Protein AF-A0A0C3Q0X8-F1 (afdb_monomer_lite)

pLDDT: mean 83.33, std 11.36, range [39.0, 96.19]

Organism: NCBI:txid1051891

Sequence (235 aa):
MNELTEADYVQARKDAAEETKDLPRRRDALGRMVPEKKANKPYFVYQDYKRKQAELEAAKAERQKIRAEKIARGEEVGPDPDEEKPSAAGTIIKIFVIGLLMTLYAGYFVMGDPFWGSENKWLTAKHWASFIPDGTQKMYSESQLATYDGTDPEKPVFLAIDGIVYDVSEGRRTYGPGGSYHQFAGRDAARAFVTGCFKEHLTHDIRGFGENEMKVRRWFLHRFWTLHACCGGAA

Foldseek 3Di:
DDDQDPVNVVVVVVVVVVVQVPAAWDQAPVRDTHGPDPVCVVRVVVVVVVVVVVVVVVVLVVVVVVVVVCVVVVHDDDDDPPDDDPDPVNVVVVVVVVVLVVQLVVCCVPPVGSPVPDPDPVPPVVVVVLVDPPPPFDEDELVRLQVQLQPDVPHFWWAAALFFIFTCRVVCCQCPPPHPLSLRTSFYQNQCQLVVPSPPRRHSDPPPDDPVSVVSSVVVVVVVVVVTPTRHGYD

Structure (mmCIF, N/CA/C/O backbone):
data_AF-A0A0C3Q0X8-F1
#
_entry.id   AF-A0A0C3Q0X8-F1
#
loop_
_atom_site.group_PDB
_atom_site.id
_atom_site.type_symbol
_atom_site.label_atom_id
_atom_site.label_alt_id
_atom_site.label_comp_id
_atom_site.label_asym_id
_atom_site.label_entity_id
_atom_site.label_seq_id
_atom_site.pdbx_PDB_ins_code
_atom_site.Cartn_x
_atom_site.Cartn_y
_atom_site.Cartn_z
_atom_site.occupancy
_atom_site.B_iso_or_equiv
_atom_site.auth_seq_id
_atom_site.auth_comp_id
_atom_site.auth_asym_id
_atom_site.auth_atom_id
_atom_site.pdbx_PDB_model_num
ATOM 1 N N . MET A 1 1 ? 33.444 1.728 31.852 1.00 48.72 1 MET A N 1
ATOM 2 C CA . MET A 1 1 ? 32.128 1.179 32.236 1.00 48.72 1 MET A CA 1
ATOM 3 C C . MET A 1 1 ? 32.290 0.658 33.651 1.00 48.72 1 MET A C 1
ATOM 5 O O . MET A 1 1 ? 33.159 -0.179 33.833 1.00 48.72 1 MET A O 1
ATOM 9 N N . ASN A 1 2 ? 31.592 1.220 34.643 1.00 62.69 2 ASN A N 1
ATOM 10 C CA . ASN A 1 2 ? 31.691 0.729 36.023 1.00 62.69 2 ASN A CA 1
ATOM 11 C C . ASN A 1 2 ? 31.047 -0.657 36.098 1.00 62.69 2 ASN A C 1
ATOM 13 O O . ASN A 1 2 ? 29.849 -0.787 35.849 1.00 62.69 2 ASN A O 1
ATOM 17 N N . GLU A 1 3 ? 31.843 -1.674 36.410 1.00 75.62 3 GLU A N 1
ATOM 18 C CA . GLU A 1 3 ? 31.346 -3.009 36.726 1.00 75.62 3 GLU A CA 1
ATOM 19 C C . GLU A 1 3 ? 30.715 -2.954 38.122 1.00 75.62 3 GLU A C 1
ATOM 21 O O . GLU A 1 3 ? 31.397 -2.705 39.114 1.00 75.62 3 GLU A O 1
ATOM 26 N N . LEU A 1 4 ? 29.389 -3.102 38.187 1.00 76.94 4 LEU A N 1
ATOM 27 C CA . LEU A 1 4 ? 28.660 -3.234 39.448 1.00 76.94 4 LEU A CA 1
ATOM 28 C C . LEU A 1 4 ? 29.150 -4.490 40.167 1.00 76.94 4 LEU A C 1
ATOM 30 O O . LEU A 1 4 ? 29.174 -5.572 39.576 1.00 76.94 4 LEU A O 1
ATOM 34 N N . THR A 1 5 ? 29.532 -4.350 41.434 1.00 85.56 5 THR A N 1
ATOM 35 C CA . THR A 1 5 ? 30.020 -5.484 42.216 1.00 85.56 5 THR A CA 1
ATOM 36 C C . THR A 1 5 ? 28.854 -6.374 42.650 1.00 85.56 5 THR A C 1
ATOM 38 O O . THR A 1 5 ? 27.706 -5.936 42.758 1.00 85.56 5 THR A O 1
ATOM 41 N N . GLU A 1 6 ? 29.130 -7.647 42.935 1.00 87.25 6 GLU A N 1
ATOM 42 C CA . GLU A 1 6 ? 28.118 -8.586 43.439 1.00 87.25 6 GLU A CA 1
ATOM 43 C C . GLU A 1 6 ? 27.459 -8.079 44.739 1.00 87.25 6 GLU A C 1
ATOM 45 O O . GLU A 1 6 ? 26.261 -8.271 44.959 1.00 87.25 6 GLU A O 1
ATOM 50 N N . ALA A 1 7 ? 28.214 -7.342 45.560 1.00 86.94 7 ALA A N 1
ATOM 51 C CA . ALA A 1 7 ? 27.717 -6.696 46.770 1.00 86.94 7 ALA A CA 1
ATOM 52 C C . ALA A 1 7 ? 26.681 -5.597 46.471 1.00 86.94 7 ALA A C 1
ATOM 54 O O . ALA A 1 7 ? 25.650 -5.540 47.147 1.00 86.94 7 ALA A O 1
ATOM 55 N N . ASP A 1 8 ? 26.902 -4.787 45.431 1.00 89.19 8 ASP A N 1
ATOM 56 C CA . ASP A 1 8 ? 25.967 -3.732 45.015 1.00 89.19 8 ASP A CA 1
ATOM 57 C C . ASP A 1 8 ? 24.630 -4.330 44.558 1.00 89.19 8 ASP A C 1
ATOM 59 O O . ASP A 1 8 ? 23.557 -3.831 44.904 1.00 89.19 8 ASP A O 1
ATOM 63 N N . TYR A 1 9 ? 24.675 -5.456 43.839 1.00 85.94 9 TYR A N 1
ATOM 64 C CA . TYR A 1 9 ? 23.471 -6.176 43.418 1.00 85.94 9 TYR A CA 1
ATOM 65 C C . TYR A 1 9 ? 22.697 -6.767 44.607 1.00 85.94 9 TYR A C 1
ATOM 67 O O . TYR A 1 9 ? 21.465 -6.687 44.669 1.00 85.94 9 TYR A O 1
ATOM 75 N N . VAL A 1 10 ? 23.408 -7.349 45.579 1.00 90.31 10 VAL A N 1
ATOM 76 C CA . VAL A 1 10 ? 22.795 -7.885 46.803 1.00 90.31 10 VAL A CA 1
ATOM 77 C C . VAL A 1 10 ? 22.133 -6.772 47.616 1.00 90.31 10 VAL A C 1
ATOM 79 O O . VAL A 1 10 ? 21.021 -6.973 48.113 1.00 90.31 10 VAL A O 1
ATOM 82 N N . GLN A 1 11 ? 22.772 -5.606 47.725 1.00 90.62 11 GLN A N 1
ATOM 83 C CA . GLN A 1 11 ? 22.206 -4.457 48.426 1.00 90.62 11 GLN A CA 1
ATOM 84 C C . GLN A 1 11 ? 20.964 -3.923 47.703 1.00 90.62 11 GLN A C 1
ATOM 86 O O . GLN A 1 11 ? 19.907 -3.827 48.324 1.00 90.62 11 GLN A O 1
ATOM 91 N N . ALA A 1 12 ? 21.021 -3.749 46.380 1.00 87.06 12 ALA A N 1
ATOM 92 C CA . ALA A 1 12 ? 19.869 -3.327 45.581 1.00 87.06 12 ALA A CA 1
ATOM 93 C C . ALA A 1 12 ? 18.654 -4.266 45.733 1.00 87.06 12 ALA A C 1
ATOM 95 O O . ALA A 1 12 ? 17.510 -3.813 45.770 1.00 87.06 12 ALA A O 1
ATOM 96 N N . ARG A 1 13 ? 18.868 -5.584 45.871 1.00 88.62 13 ARG A N 1
ATOM 97 C CA . ARG A 1 13 ? 17.780 -6.548 46.117 1.00 88.62 13 ARG A CA 1
ATOM 98 C C . ARG A 1 13 ? 17.178 -6.414 47.518 1.00 88.62 13 ARG A C 1
ATOM 100 O O . ARG A 1 13 ? 15.973 -6.625 47.666 1.00 88.62 13 ARG A O 1
ATOM 107 N N . LYS A 1 14 ? 17.990 -6.104 48.534 1.00 91.25 14 LYS A N 1
ATOM 108 C CA . LYS A 1 14 ? 17.510 -5.846 49.903 1.00 91.25 14 LYS A CA 1
ATOM 109 C C . LYS A 1 14 ? 16.712 -4.550 49.958 1.00 91.25 14 LYS A C 1
ATOM 111 O O . LYS A 1 14 ? 15.602 -4.566 50.479 1.00 91.25 14 LYS A O 1
ATOM 116 N N . ASP A 1 15 ? 17.224 -3.493 49.339 1.00 89.50 15 ASP A N 1
ATOM 117 C CA . ASP A 1 15 ? 16.563 -2.191 49.277 1.00 89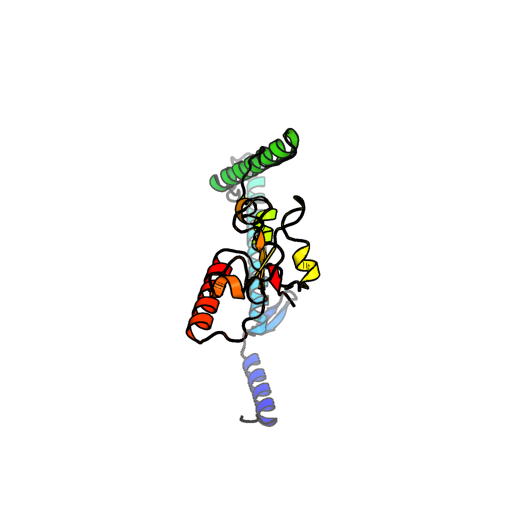.50 15 ASP A CA 1
ATOM 118 C C . ASP A 1 15 ? 15.224 -2.298 48.524 1.00 89.50 15 ASP A C 1
ATOM 120 O O . ASP A 1 15 ? 14.194 -1.850 49.021 1.00 89.50 15 ASP A O 1
ATOM 124 N N . ALA A 1 16 ? 15.190 -3.018 47.393 1.00 83.31 16 ALA A N 1
ATOM 125 C CA . ALA A 1 16 ? 13.950 -3.299 46.664 1.00 83.31 16 ALA A CA 1
ATOM 126 C C . ALA A 1 16 ? 12.973 -4.198 47.449 1.00 83.31 16 ALA A C 1
ATOM 128 O O . ALA A 1 16 ? 11.756 -4.100 47.280 1.00 83.31 16 ALA A O 1
ATOM 129 N N . ALA A 1 17 ? 13.471 -5.108 48.295 1.00 83.25 17 ALA A N 1
ATOM 130 C CA . ALA A 1 17 ? 12.615 -5.907 49.168 1.00 83.25 17 ALA A CA 1
ATOM 131 C C . ALA A 1 17 ? 11.983 -5.037 50.263 1.00 83.25 17 ALA A C 1
ATOM 133 O O . ALA A 1 17 ? 10.784 -5.188 50.514 1.00 83.25 17 ALA A O 1
ATOM 134 N N . GLU A 1 18 ? 12.749 -4.113 50.848 1.00 87.06 18 GLU A N 1
ATOM 135 C CA . GLU A 1 18 ? 12.276 -3.160 51.855 1.00 87.06 18 GLU A CA 1
ATOM 136 C C . GLU A 1 18 ? 11.242 -2.193 51.271 1.00 87.06 18 GLU A C 1
ATOM 138 O O . GLU A 1 18 ? 10.139 -2.103 51.801 1.00 87.06 18 GLU A O 1
ATOM 143 N N . GLU A 1 19 ? 11.516 -1.606 50.098 1.00 83.88 19 GLU A N 1
ATOM 144 C CA . GLU A 1 19 ? 10.581 -0.723 49.380 1.00 83.88 19 GLU A CA 1
ATOM 145 C C . GLU A 1 19 ? 9.221 -1.403 49.148 1.00 83.88 19 GLU A C 1
ATOM 147 O O . GLU A 1 19 ? 8.159 -0.786 49.219 1.00 83.88 19 GLU A O 1
ATOM 152 N N . THR A 1 20 ? 9.220 -2.717 48.903 1.00 80.38 20 THR A N 1
ATOM 153 C CA . THR A 1 20 ? 7.972 -3.448 48.654 1.00 80.38 20 THR A CA 1
ATOM 154 C C . THR A 1 20 ? 7.159 -3.774 49.904 1.00 80.38 20 THR A C 1
ATOM 156 O O . THR A 1 20 ? 5.996 -4.164 49.750 1.00 80.38 20 THR A O 1
ATOM 159 N N . LYS A 1 21 ? 7.726 -3.640 51.111 1.00 82.88 21 LYS A N 1
ATOM 160 C CA . LYS A 1 21 ? 6.987 -3.835 52.370 1.00 82.88 21 LYS A CA 1
ATOM 161 C C . LYS A 1 21 ? 6.031 -2.682 52.652 1.00 82.88 21 LYS A C 1
ATOM 163 O O . LYS A 1 21 ? 4.930 -2.939 53.132 1.00 82.88 21 LYS A O 1
ATOM 168 N N . ASP A 1 22 ? 6.424 -1.466 52.285 1.00 85.88 22 ASP A N 1
ATOM 169 C CA . ASP A 1 22 ? 5.665 -0.241 52.562 1.00 85.88 22 ASP A CA 1
ATOM 170 C C . ASP A 1 22 ? 4.540 0.019 51.544 1.00 85.88 22 ASP A C 1
ATOM 172 O O . ASP A 1 22 ? 3.704 0.904 51.731 1.00 85.88 22 ASP A O 1
ATOM 176 N N . LEU A 1 23 ? 4.476 -0.765 50.460 1.00 86.44 23 LEU A N 1
ATOM 177 C CA . LEU A 1 23 ? 3.436 -0.621 49.442 1.00 86.44 23 LEU A CA 1
ATOM 178 C C . LEU A 1 23 ? 2.054 -1.062 49.957 1.00 86.44 23 LEU A C 1
ATOM 180 O O . LEU A 1 23 ? 1.931 -2.120 50.588 1.00 86.44 23 LEU A O 1
ATOM 184 N N . PRO A 1 24 ? 0.977 -0.337 49.591 1.00 89.69 24 PRO A N 1
ATOM 185 C CA . PRO A 1 24 ? -0.379 -0.755 49.914 1.00 89.69 24 PRO A CA 1
ATOM 186 C C . PRO A 1 24 ? -0.678 -2.124 49.292 1.00 89.69 24 PRO A C 1
ATOM 188 O O . PRO A 1 24 ? -0.250 -2.446 48.178 1.00 89.69 24 PRO A O 1
ATOM 191 N N . ARG A 1 25 ? -1.413 -2.957 50.032 1.00 88.06 25 ARG A N 1
ATOM 192 C CA . ARG A 1 25 ? -1.780 -4.318 49.620 1.00 88.06 25 ARG A CA 1
ATOM 193 C C . ARG A 1 25 ? -3.272 -4.382 49.323 1.00 88.06 25 ARG A C 1
ATOM 195 O O . ARG A 1 25 ? -4.081 -4.000 50.165 1.00 88.06 25 ARG A O 1
ATOM 202 N N . ARG A 1 26 ? -3.636 -4.915 48.158 1.00 86.25 26 ARG A N 1
ATOM 203 C CA . ARG A 1 26 ? -5.025 -5.088 47.709 1.00 86.25 26 ARG A CA 1
ATOM 204 C C . ARG A 1 26 ? -5.349 -6.575 47.548 1.00 86.25 26 ARG A C 1
ATOM 206 O O . ARG A 1 26 ? -4.458 -7.379 47.269 1.00 86.25 26 ARG A O 1
ATOM 213 N N . ARG A 1 27 ? -6.624 -6.947 47.707 1.00 87.94 27 ARG A N 1
ATOM 214 C CA . ARG A 1 27 ? -7.115 -8.283 47.335 1.00 87.94 27 ARG A CA 1
ATOM 215 C C . ARG A 1 27 ? -7.097 -8.467 45.818 1.00 87.94 27 ARG A C 1
ATOM 217 O O . ARG A 1 27 ? -7.585 -7.606 45.091 1.00 87.94 27 ARG A O 1
ATOM 224 N N . ASP A 1 28 ? -6.548 -9.589 45.365 1.00 84.50 28 ASP A N 1
ATOM 225 C CA . ASP A 1 28 ? -6.673 -10.059 43.986 1.00 84.50 28 ASP A CA 1
ATOM 226 C C . ASP A 1 28 ? -8.046 -10.727 43.742 1.00 84.50 28 ASP A C 1
ATOM 228 O O . ASP A 1 28 ? -8.868 -10.860 44.651 1.00 84.50 28 ASP A O 1
ATOM 232 N N . ALA A 1 29 ? -8.297 -11.180 42.510 1.00 81.25 29 ALA A N 1
ATOM 233 C CA . ALA A 1 29 ? -9.533 -11.874 42.140 1.00 81.25 29 ALA A CA 1
ATOM 234 C C . ALA A 1 29 ? -9.698 -13.233 42.846 1.00 81.25 29 ALA A C 1
ATOM 236 O O . ALA A 1 29 ? -10.801 -13.767 42.886 1.00 81.25 29 ALA A O 1
ATOM 237 N N . LEU A 1 30 ? -8.613 -13.784 43.401 1.00 85.56 30 LEU A N 1
ATOM 238 C CA . LEU A 1 30 ? -8.588 -15.020 44.186 1.00 85.56 30 LEU A CA 1
ATOM 239 C C . LEU A 1 30 ? -8.665 -14.739 45.702 1.00 85.56 30 LEU A C 1
ATOM 241 O O . LEU A 1 30 ? -8.522 -15.657 46.505 1.00 85.56 30 LEU A O 1
ATOM 245 N N . GLY A 1 31 ? -8.870 -13.481 46.109 1.00 84.06 31 GLY A N 1
ATOM 246 C CA . GLY A 1 31 ? -8.979 -13.062 47.507 1.00 84.06 31 GLY A CA 1
ATOM 247 C C . GLY A 1 31 ? -7.654 -12.957 48.273 1.00 84.06 31 GLY A C 1
ATOM 248 O O . GLY A 1 31 ? -7.670 -12.664 49.469 1.00 84.06 31 GLY A O 1
ATOM 249 N N . ARG A 1 32 ? -6.501 -13.149 47.623 1.00 88.56 32 ARG A N 1
ATOM 250 C CA . ARG A 1 32 ? -5.164 -13.058 48.235 1.00 88.56 32 ARG A CA 1
ATOM 251 C C . ARG A 1 32 ? -4.689 -11.610 48.295 1.00 88.56 32 ARG A C 1
ATOM 253 O O . ARG A 1 32 ? -4.916 -10.830 47.375 1.00 88.56 32 ARG A O 1
ATOM 260 N N . MET A 1 33 ? -3.974 -11.253 49.362 1.00 87.69 33 MET A N 1
ATOM 261 C CA . MET A 1 33 ? -3.439 -9.899 49.557 1.00 87.69 33 MET A CA 1
ATOM 262 C C . MET A 1 33 ? -2.099 -9.715 48.838 1.00 87.69 33 MET A C 1
ATOM 264 O O . MET A 1 33 ? -1.062 -10.207 49.299 1.00 87.69 33 MET A O 1
ATOM 268 N N . VAL A 1 34 ? -2.106 -8.950 47.746 1.00 87.00 34 VAL A N 1
ATOM 269 C CA . VAL A 1 34 ? -0.944 -8.699 46.883 1.00 87.00 34 VAL A CA 1
ATOM 270 C C . VAL A 1 34 ? -0.542 -7.216 46.960 1.00 87.00 34 VAL A C 1
ATOM 272 O O . VAL A 1 34 ? -1.417 -6.351 46.914 1.00 87.00 34 VAL A O 1
ATOM 275 N N . PRO A 1 35 ? 0.759 -6.886 47.084 1.00 88.88 35 PRO A N 1
ATOM 276 C CA . PRO A 1 35 ? 1.224 -5.497 47.066 1.00 88.88 35 PRO A CA 1
ATOM 277 C C . PRO A 1 35 ? 1.019 -4.839 45.691 1.00 88.88 35 PRO A C 1
ATOM 279 O O . PRO A 1 35 ? 1.223 -5.472 44.647 1.00 88.88 35 PRO A O 1
ATOM 282 N N . GLU A 1 36 ? 0.677 -3.550 45.682 1.00 87.75 36 GLU A N 1
ATOM 283 C CA . GLU A 1 36 ? 0.467 -2.740 44.474 1.00 87.75 36 GLU A CA 1
ATOM 284 C C . GLU A 1 36 ? 1.789 -2.299 43.821 1.00 87.75 36 GLU A C 1
ATOM 286 O O . GLU A 1 36 ? 2.103 -1.117 43.670 1.00 87.75 36 GLU A O 1
ATOM 291 N N . LYS A 1 37 ? 2.591 -3.277 43.391 1.00 88.56 37 LYS A N 1
ATOM 292 C CA . LYS A 1 37 ? 3.820 -3.018 42.631 1.00 88.56 37 LYS A CA 1
ATOM 293 C C . LYS A 1 37 ? 3.491 -2.442 41.256 1.00 88.56 37 LYS A C 1
ATOM 295 O O . LYS A 1 37 ? 2.474 -2.792 40.658 1.00 88.56 37 LYS A O 1
ATOM 300 N N . LYS A 1 38 ? 4.408 -1.650 40.686 1.00 87.69 38 LYS A N 1
ATOM 301 C CA . LYS A 1 38 ? 4.289 -1.120 39.312 1.00 87.69 38 LYS A CA 1
ATOM 302 C C . LYS A 1 38 ? 3.976 -2.218 38.283 1.00 87.69 38 LYS A C 1
ATOM 304 O O . LYS A 1 38 ? 3.111 -2.010 37.440 1.00 87.69 38 LYS A O 1
ATOM 309 N N . ALA A 1 39 ? 4.604 -3.391 38.412 1.00 87.00 39 ALA A N 1
ATOM 310 C CA . ALA A 1 39 ? 4.356 -4.559 37.561 1.00 87.00 39 ALA A CA 1
ATOM 311 C C . ALA A 1 39 ? 2.908 -5.090 37.639 1.00 87.00 39 ALA A C 1
ATOM 313 O O . ALA A 1 39 ? 2.384 -5.590 36.650 1.00 87.00 39 ALA A O 1
ATOM 314 N N . ASN A 1 40 ? 2.240 -4.934 38.788 1.00 86.94 40 ASN A N 1
ATOM 315 C CA . ASN A 1 40 ? 0.897 -5.463 39.038 1.00 86.94 40 ASN A CA 1
ATOM 316 C C . ASN A 1 40 ? -0.219 -4.446 38.738 1.00 86.94 40 ASN A C 1
ATOM 318 O O . ASN A 1 40 ? -1.390 -4.820 38.697 1.00 86.94 40 ASN A O 1
ATOM 322 N N . LYS A 1 41 ? 0.111 -3.167 38.507 1.00 87.25 41 LYS A N 1
ATOM 323 C CA . LYS A 1 41 ? -0.877 -2.108 38.223 1.00 87.25 41 LYS A CA 1
ATOM 324 C C . LYS A 1 41 ? -1.832 -2.441 37.063 1.00 87.25 41 LYS A C 1
ATOM 326 O O . LYS A 1 41 ? -3.032 -2.249 37.250 1.00 87.25 41 LYS A O 1
ATOM 331 N N . PRO A 1 42 ? -1.376 -2.976 35.909 1.00 91.44 42 PRO A N 1
ATOM 332 C CA . PRO A 1 42 ? -2.278 -3.306 34.801 1.00 91.44 42 PRO A CA 1
ATOM 333 C C . PRO A 1 42 ? -3.360 -4.325 35.185 1.00 91.44 42 PRO A C 1
ATOM 335 O O . PRO A 1 42 ? -4.505 -4.215 34.752 1.00 91.44 42 PRO A O 1
ATOM 338 N N . TYR A 1 43 ? -3.016 -5.288 36.044 1.00 88.06 43 TYR A N 1
ATOM 339 C CA . TYR A 1 43 ? -3.940 -6.326 36.494 1.00 88.06 43 TYR A CA 1
ATOM 340 C C . TYR A 1 43 ? -5.061 -5.758 37.378 1.00 88.06 43 TYR A C 1
ATOM 342 O O . TYR A 1 43 ? -6.229 -6.097 37.187 1.00 88.06 43 TYR A O 1
ATOM 350 N N . PHE A 1 44 ? -4.735 -4.838 38.291 1.00 89.25 44 PHE A N 1
ATOM 351 C CA . PHE A 1 44 ? -5.738 -4.181 39.137 1.00 89.25 44 PHE A CA 1
ATOM 352 C C . PHE A 1 44 ? -6.672 -3.260 38.343 1.00 89.25 44 PHE A C 1
ATOM 354 O O . PHE A 1 44 ? -7.874 -3.263 38.593 1.00 89.25 44 PHE A O 1
ATOM 361 N N . VAL A 1 45 ? -6.160 -2.539 37.338 1.00 91.12 45 VAL A N 1
ATOM 362 C CA . VAL A 1 45 ? -6.991 -1.703 36.449 1.00 91.12 45 VAL A CA 1
ATOM 363 C C . VAL A 1 45 ? -8.031 -2.548 35.711 1.00 91.12 45 VAL A C 1
ATOM 365 O O . VAL A 1 45 ? -9.198 -2.169 35.637 1.00 91.12 45 VAL A O 1
ATOM 368 N N . TYR A 1 46 ? -7.633 -3.718 35.208 1.00 91.25 46 TYR A N 1
ATOM 369 C CA . TYR A 1 46 ? -8.553 -4.637 34.539 1.00 91.25 46 TYR A CA 1
ATOM 370 C C . TYR A 1 46 ? -9.625 -5.196 35.487 1.00 91.25 46 TYR A C 1
ATOM 372 O O . TYR A 1 46 ? -10.798 -5.278 35.122 1.00 91.25 46 TYR A O 1
ATOM 380 N N . GLN A 1 47 ? -9.250 -5.547 36.720 1.00 91.25 47 GLN A N 1
ATOM 381 C CA . GLN A 1 47 ? -10.213 -5.986 37.734 1.00 91.25 47 GLN A CA 1
ATOM 382 C C . GLN A 1 47 ? -11.208 -4.886 38.102 1.00 91.25 47 GLN A C 1
ATOM 384 O O . GLN A 1 47 ? -12.403 -5.153 38.208 1.00 91.25 47 GLN A O 1
ATOM 389 N N . ASP A 1 48 ? -10.729 -3.654 38.271 1.00 91.38 48 ASP A N 1
ATOM 390 C CA . ASP A 1 48 ? -11.579 -2.505 38.571 1.00 91.38 48 ASP A CA 1
ATOM 391 C C . ASP A 1 48 ? -12.537 -2.207 37.408 1.00 91.38 48 ASP A C 1
ATOM 393 O O . ASP A 1 48 ? -13.712 -1.930 37.642 1.00 91.38 48 ASP A O 1
ATOM 397 N N . TYR A 1 49 ? -12.071 -2.329 36.159 1.00 94.38 49 TYR A N 1
ATOM 398 C CA . TYR A 1 49 ? -12.918 -2.234 34.968 1.00 94.38 49 TYR A CA 1
ATOM 399 C C . TYR A 1 49 ? -14.030 -3.290 34.979 1.00 94.38 49 TYR A C 1
ATOM 401 O O . TYR A 1 49 ? -15.202 -2.940 34.844 1.00 94.38 49 TYR A O 1
ATOM 409 N N . LYS A 1 50 ? -13.691 -4.562 35.229 1.00 94.62 50 LYS A N 1
ATOM 410 C CA . LYS A 1 50 ? -14.689 -5.637 35.325 1.00 94.62 50 LYS A CA 1
ATOM 411 C C . LYS A 1 50 ? -15.685 -5.429 36.459 1.00 94.62 50 LYS A C 1
ATOM 413 O O . LYS A 1 50 ? -16.871 -5.667 36.263 1.00 94.62 50 LYS A O 1
ATOM 418 N N . ARG A 1 51 ? -15.225 -4.987 37.633 1.00 92.94 51 ARG A N 1
ATOM 419 C CA . ARG A 1 51 ? -16.110 -4.718 38.774 1.00 92.94 51 ARG A CA 1
ATOM 420 C C . ARG A 1 51 ? -17.100 -3.605 38.440 1.00 92.94 51 ARG A C 1
ATOM 422 O O . ARG A 1 51 ? -18.289 -3.793 38.651 1.00 92.94 51 ARG A O 1
ATOM 429 N N . LYS A 1 52 ? -16.632 -2.513 37.824 1.00 95.69 52 LYS A N 1
ATOM 430 C CA . LYS A 1 52 ? -17.506 -1.426 37.356 1.00 95.69 52 LYS A CA 1
ATOM 431 C C . LYS A 1 52 ? -18.534 -1.904 36.333 1.00 95.69 52 LYS A C 1
ATOM 433 O O . LYS A 1 52 ? -19.682 -1.483 36.399 1.00 95.69 52 LYS A O 1
ATOM 438 N N . GLN A 1 53 ? -18.147 -2.780 35.404 1.00 94.88 53 GLN A N 1
ATOM 439 C CA . GLN A 1 53 ? -19.089 -3.370 34.449 1.00 94.88 53 GLN A CA 1
ATOM 440 C C . GLN A 1 53 ? -20.142 -4.235 35.142 1.00 94.88 53 GLN A C 1
ATOM 442 O O . GLN A 1 53 ? -21.323 -4.045 34.888 1.00 94.88 53 GLN A O 1
ATOM 447 N N . ALA A 1 54 ? -19.733 -5.111 36.062 1.00 95.12 54 ALA A N 1
ATOM 448 C CA . ALA A 1 54 ? -20.656 -5.954 36.818 1.00 95.12 54 ALA A CA 1
ATOM 449 C C . ALA A 1 54 ? -21.610 -5.128 37.701 1.00 95.12 54 ALA A C 1
ATOM 451 O O . ALA A 1 54 ? -22.790 -5.447 37.795 1.00 95.12 54 ALA A O 1
ATOM 452 N N . GLU A 1 55 ? -21.125 -4.045 38.316 1.00 95.56 55 GLU A N 1
ATOM 453 C CA . GLU A 1 55 ? -21.949 -3.090 39.070 1.00 95.56 55 GLU A CA 1
ATOM 454 C C . GLU A 1 55 ? -22.960 -2.376 38.160 1.00 95.56 55 GLU A C 1
ATOM 456 O O . GLU A 1 55 ? -24.136 -2.277 38.507 1.00 95.56 55 GLU A O 1
ATOM 461 N N . LEU A 1 56 ? -22.530 -1.923 36.976 1.00 94.25 56 LEU A N 1
ATOM 462 C CA . LEU A 1 56 ? -23.408 -1.328 35.963 1.00 94.25 56 LEU A CA 1
ATOM 463 C C . LEU A 1 56 ? -24.474 -2.322 35.488 1.00 94.25 56 LEU A C 1
ATOM 465 O O . LEU A 1 56 ? -25.643 -1.963 35.407 1.00 94.25 56 LEU A O 1
ATOM 469 N N . GLU A 1 57 ? -24.095 -3.564 35.197 1.00 93.88 57 GLU A N 1
ATOM 470 C CA . GLU A 1 57 ? -25.014 -4.626 34.776 1.00 93.88 57 GLU A CA 1
ATOM 471 C C . GLU A 1 57 ? -26.002 -5.003 35.884 1.00 93.88 57 GLU A C 1
ATOM 473 O O . GLU A 1 57 ? -27.194 -5.143 35.615 1.00 93.88 57 GLU A O 1
ATOM 478 N N . ALA A 1 58 ? -25.546 -5.099 37.135 1.00 95.38 58 ALA A N 1
ATOM 479 C CA . ALA A 1 58 ? -26.412 -5.349 38.283 1.00 95.38 58 ALA A CA 1
ATOM 480 C C . ALA A 1 58 ? -27.409 -4.201 38.497 1.00 95.38 58 ALA A C 1
ATOM 482 O O . ALA A 1 58 ? -28.600 -4.452 38.678 1.00 95.38 58 ALA A O 1
ATOM 483 N N . ALA A 1 59 ? -26.951 -2.949 38.398 1.00 93.31 59 ALA A N 1
ATOM 484 C CA . ALA A 1 59 ? -27.813 -1.775 38.486 1.00 93.31 59 ALA A CA 1
ATOM 485 C C . ALA A 1 59 ? -28.835 -1.723 37.335 1.00 93.31 59 ALA A C 1
ATOM 487 O O . ALA A 1 59 ? -30.002 -1.400 37.563 1.00 93.31 59 ALA A O 1
ATOM 488 N N . LYS A 1 60 ? -28.431 -2.079 36.106 1.00 92.31 60 LYS A N 1
ATOM 489 C CA . LYS A 1 60 ? -29.340 -2.227 34.956 1.00 92.31 60 LYS A CA 1
ATOM 490 C C . LYS A 1 60 ? -30.381 -3.320 35.206 1.00 92.31 60 LYS A C 1
ATOM 492 O O . LYS A 1 60 ? -31.570 -3.088 35.008 1.00 92.31 60 LYS A O 1
ATOM 497 N N . ALA A 1 61 ? -29.965 -4.481 35.710 1.00 91.88 61 ALA A N 1
ATOM 498 C CA . ALA A 1 61 ? -30.866 -5.587 36.023 1.00 91.88 61 ALA A CA 1
ATOM 499 C C . ALA A 1 61 ? -31.864 -5.231 37.139 1.00 91.88 61 ALA A C 1
ATOM 501 O O . ALA A 1 61 ? -33.034 -5.602 37.062 1.00 91.88 61 ALA A O 1
ATOM 502 N N . GLU A 1 62 ? -31.437 -4.492 38.165 1.00 93.19 62 GLU A N 1
ATOM 503 C CA . GLU A 1 62 ? -32.321 -3.998 39.226 1.00 93.19 62 GLU A CA 1
ATOM 504 C C . GLU A 1 62 ? -33.367 -3.021 38.672 1.00 93.19 62 GLU A C 1
ATOM 506 O O . GLU A 1 62 ? -34.564 -3.190 38.914 1.00 93.19 62 GLU A O 1
ATOM 511 N N . ARG A 1 63 ? -32.943 -2.060 37.840 1.00 88.75 63 ARG A N 1
ATOM 512 C CA . ARG A 1 63 ? -33.850 -1.129 37.147 1.00 88.75 63 ARG A CA 1
ATOM 513 C C . ARG A 1 63 ? -34.869 -1.864 36.279 1.00 88.75 63 ARG A C 1
ATOM 515 O O . ARG A 1 63 ? -36.053 -1.530 36.318 1.00 88.75 63 ARG A O 1
ATOM 522 N N . GLN A 1 64 ? -34.432 -2.883 35.540 1.00 88.81 64 GLN A N 1
ATOM 523 C CA . GLN A 1 64 ? -35.307 -3.707 34.706 1.00 88.81 64 GLN A CA 1
ATOM 524 C C . GLN A 1 64 ? -36.321 -4.504 35.534 1.00 88.81 64 GLN A C 1
ATOM 526 O O . GLN A 1 64 ? -37.487 -4.568 35.148 1.00 88.81 64 GLN A O 1
ATOM 531 N N . LYS A 1 65 ? -35.928 -5.052 36.692 1.00 92.75 65 LYS A N 1
ATOM 532 C CA . LYS A 1 65 ? -36.854 -5.736 37.613 1.00 92.75 65 LYS A CA 1
ATOM 533 C C . LYS A 1 65 ? -37.922 -4.789 38.149 1.00 92.75 65 LYS A C 1
ATOM 535 O O . LYS A 1 65 ? -39.104 -5.092 38.030 1.00 92.75 65 LYS A O 1
ATOM 540 N N . ILE A 1 66 ? -37.518 -3.619 38.648 1.00 90.12 66 ILE A N 1
ATOM 541 C CA . ILE A 1 66 ? -38.451 -2.591 39.134 1.00 90.12 66 ILE A CA 1
ATOM 542 C C . ILE A 1 66 ? -39.420 -2.190 38.016 1.00 90.12 66 ILE A C 1
ATOM 544 O O . ILE A 1 66 ? -40.622 -2.051 38.240 1.00 90.12 66 ILE A O 1
ATOM 548 N N . ARG A 1 67 ? -38.921 -2.025 36.786 1.00 86.81 67 ARG A N 1
ATOM 549 C CA . ARG A 1 67 ? -39.764 -1.710 35.630 1.00 86.81 67 ARG A CA 1
ATOM 550 C C . ARG A 1 67 ? -40.739 -2.842 35.297 1.00 86.81 67 ARG A C 1
ATOM 552 O O . ARG A 1 67 ? -41.904 -2.558 35.042 1.00 86.81 67 ARG A O 1
ATOM 559 N N . ALA A 1 68 ? -40.300 -4.098 35.333 1.00 90.00 68 ALA A N 1
ATOM 560 C CA . ALA A 1 68 ? -41.161 -5.258 35.106 1.00 90.00 68 ALA A CA 1
ATOM 561 C C . ALA A 1 68 ? -42.271 -5.367 36.165 1.00 90.00 68 ALA A C 1
ATOM 563 O O . ALA A 1 68 ? -43.417 -5.651 35.823 1.00 90.00 68 ALA A O 1
ATOM 564 N N . GLU A 1 69 ? -41.967 -5.064 37.429 1.00 92.31 69 GLU A N 1
ATOM 565 C CA . GLU A 1 69 ? -42.962 -5.001 38.506 1.00 92.31 69 GLU A CA 1
ATOM 566 C C . GLU A 1 69 ? -43.978 -3.872 38.297 1.00 92.31 69 GLU A C 1
ATOM 568 O O . GLU A 1 69 ? -45.172 -4.071 38.529 1.00 92.31 69 GLU A O 1
ATOM 573 N N . LYS A 1 70 ? -43.537 -2.701 37.817 1.00 91.62 70 LYS A N 1
ATOM 574 C CA . LYS A 1 70 ? -44.435 -1.593 37.447 1.00 91.62 70 LYS A CA 1
ATOM 575 C C . LYS A 1 70 ? -45.359 -1.963 36.285 1.00 91.62 70 LYS A C 1
ATOM 577 O O . LYS A 1 70 ? -46.559 -1.716 36.365 1.00 91.62 70 LYS A O 1
ATOM 582 N N . ILE A 1 71 ? -44.824 -2.629 35.258 1.00 88.38 71 ILE A N 1
ATOM 583 C CA . ILE A 1 71 ? -45.614 -3.143 34.128 1.00 88.38 71 ILE A CA 1
ATOM 584 C C . ILE A 1 71 ? -46.640 -4.174 34.616 1.00 88.38 71 ILE A C 1
ATOM 586 O O . ILE A 1 71 ? -47.807 -4.098 34.242 1.00 88.38 71 ILE A O 1
ATOM 590 N N . ALA A 1 72 ? -46.244 -5.103 35.493 1.00 90.69 72 ALA A N 1
ATOM 591 C CA . ALA A 1 72 ? -47.148 -6.104 36.063 1.00 90.69 72 ALA A CA 1
ATOM 592 C C . ALA A 1 72 ? -48.258 -5.482 36.930 1.00 90.69 72 ALA A C 1
ATOM 594 O O . ALA A 1 72 ? -49.359 -6.022 37.010 1.00 90.69 72 ALA A O 1
ATOM 595 N N . ARG A 1 73 ? -47.984 -4.329 37.552 1.00 92.88 73 ARG A N 1
ATOM 596 C CA . ARG A 1 73 ? -48.959 -3.528 38.306 1.00 92.88 73 ARG A CA 1
ATOM 597 C C . ARG A 1 73 ? -49.905 -2.718 37.405 1.00 92.88 73 ARG A C 1
ATOM 599 O O . ARG A 1 73 ? -50.880 -2.172 37.911 1.00 92.88 73 ARG A O 1
ATOM 606 N N . GLY A 1 74 ? -49.643 -2.644 36.098 1.00 88.94 74 GLY A N 1
ATOM 607 C CA . GLY A 1 74 ? -50.421 -1.844 35.148 1.00 88.94 74 GLY A CA 1
ATOM 608 C C . GLY A 1 74 ? -50.124 -0.341 35.203 1.00 88.94 74 GLY A C 1
ATOM 609 O O . GLY A 1 74 ? -50.938 0.454 34.743 1.00 88.94 74 GLY A O 1
ATOM 610 N N . GLU A 1 75 ? -48.985 0.058 35.778 1.00 89.62 75 GLU A N 1
ATOM 611 C CA . GLU A 1 75 ? -48.516 1.448 35.799 1.00 89.62 75 GLU A CA 1
ATOM 612 C C . GLU A 1 75 ? -47.843 1.790 34.459 1.00 89.62 75 GLU A C 1
ATOM 614 O O . GLU A 1 75 ? -47.091 0.983 33.903 1.00 89.62 75 GLU A O 1
ATOM 619 N N . GLU A 1 76 ? -48.093 2.987 33.925 1.00 82.81 76 GLU A N 1
ATOM 620 C CA . GLU A 1 76 ? -47.429 3.446 32.705 1.00 82.81 76 GLU A CA 1
ATOM 621 C C . GLU A 1 76 ? -45.931 3.682 32.960 1.00 82.81 76 GLU A C 1
ATOM 623 O O . GLU A 1 76 ? -45.527 4.451 33.831 1.00 82.81 76 GLU A O 1
ATOM 628 N N . VAL A 1 77 ? -45.076 2.993 32.202 1.00 83.56 77 VAL A N 1
ATOM 629 C CA . VAL A 1 77 ? -43.619 3.136 32.297 1.00 83.56 77 VAL A CA 1
ATOM 630 C C . VAL A 1 77 ? -43.086 3.869 31.071 1.00 83.56 77 VAL A C 1
ATOM 632 O O . VAL A 1 77 ? -43.361 3.486 29.936 1.00 83.56 77 VAL A O 1
ATOM 635 N N . GLY A 1 78 ? -42.295 4.920 31.299 1.00 79.88 78 GLY A N 1
ATOM 636 C CA . GLY A 1 78 ? -41.626 5.669 30.231 1.00 79.88 78 GLY A CA 1
ATOM 637 C C . GLY A 1 78 ? -40.606 4.830 29.439 1.00 79.88 78 GLY A C 1
ATOM 638 O O . GLY A 1 78 ? -40.382 3.664 29.776 1.00 79.88 78 GLY A O 1
ATOM 639 N N . PRO A 1 79 ? -39.979 5.400 28.390 1.00 83.00 79 PRO A N 1
ATOM 640 C CA . PRO A 1 79 ? -38.964 4.731 27.563 1.00 83.00 79 PRO A CA 1
ATOM 641 C C . PRO A 1 79 ? -37.782 4.199 28.386 1.00 83.00 79 PRO A C 1
ATOM 643 O O . PRO A 1 79 ? -37.483 4.746 29.448 1.00 83.00 79 PRO A O 1
ATOM 646 N N . ASP A 1 80 ? -37.104 3.146 27.910 1.00 81.00 80 ASP A N 1
ATOM 647 C CA . ASP A 1 80 ? -35.952 2.610 28.648 1.00 81.00 80 ASP A CA 1
ATOM 648 C C . ASP A 1 80 ? -34.805 3.630 28.659 1.00 81.00 80 ASP A C 1
ATOM 650 O O . ASP A 1 80 ? -34.381 4.062 27.584 1.00 81.00 80 ASP A O 1
ATOM 654 N N . PRO A 1 81 ? -34.274 4.029 29.828 1.00 77.00 81 PRO A N 1
ATOM 655 C CA . PRO A 1 81 ? -33.081 4.867 29.868 1.00 77.00 81 PRO A CA 1
ATOM 656 C C . PRO A 1 81 ? -31.843 4.172 29.280 1.00 77.00 81 PRO A C 1
ATOM 658 O O . PRO A 1 81 ? -30.922 4.870 28.861 1.00 77.00 81 PRO A O 1
ATOM 661 N N . ASP A 1 82 ? -31.810 2.835 29.245 1.00 78.25 82 ASP A N 1
ATOM 662 C CA . ASP A 1 82 ? -30.697 2.046 28.707 1.00 78.25 82 ASP A CA 1
ATOM 663 C C . ASP A 1 82 ? -30.866 1.695 27.212 1.00 78.25 82 ASP A C 1
ATOM 665 O O . ASP A 1 82 ? -30.019 1.004 26.641 1.00 78.25 82 ASP A O 1
ATOM 669 N N . GLU A 1 83 ? -31.931 2.169 26.553 1.00 81.00 83 GLU A N 1
ATOM 670 C CA . GLU A 1 83 ? -32.130 1.983 25.113 1.00 81.00 83 GLU A CA 1
ATOM 671 C C . GLU A 1 83 ? -31.162 2.877 24.324 1.00 81.00 83 GLU A C 1
ATOM 673 O O . GLU A 1 83 ? -31.341 4.094 24.198 1.00 81.00 83 GLU A O 1
ATOM 678 N N . GLU A 1 84 ? -30.109 2.267 23.775 1.00 75.44 84 GLU A N 1
ATOM 679 C CA . GLU A 1 84 ? -29.202 2.937 22.846 1.00 75.44 84 GLU A CA 1
ATOM 680 C C . GLU A 1 84 ? -29.956 3.317 21.566 1.00 75.44 84 GLU A C 1
ATOM 682 O O . GLU A 1 84 ? -30.166 2.501 20.666 1.00 75.44 84 GLU A O 1
ATOM 687 N N . LYS A 1 85 ? -30.354 4.589 21.461 1.00 78.31 85 LYS A N 1
ATOM 688 C CA . LYS A 1 85 ? -30.940 5.128 20.231 1.00 78.31 85 LYS A CA 1
ATOM 689 C C . LYS A 1 85 ? -29.900 5.015 19.113 1.00 78.31 85 LYS A C 1
ATOM 691 O O . LYS A 1 85 ? -28.821 5.604 19.246 1.00 78.31 85 LYS A O 1
ATOM 696 N N . PRO A 1 86 ? -30.182 4.299 18.009 1.00 78.06 86 PRO A N 1
ATOM 697 C CA . PRO A 1 86 ? -29.218 4.176 16.932 1.00 78.06 86 PRO A CA 1
ATOM 698 C C . PRO A 1 86 ? -28.882 5.572 16.409 1.00 78.06 86 PRO A C 1
ATOM 700 O O . PRO A 1 86 ? -29.769 6.373 16.110 1.00 78.06 86 PRO A O 1
ATOM 703 N N . SER A 1 87 ? -27.587 5.873 16.302 1.00 84.81 87 SER A N 1
ATOM 704 C CA . SER A 1 87 ? -27.145 7.128 15.700 1.00 84.81 87 SER A CA 1
ATOM 705 C C . SER A 1 87 ? -27.714 7.221 14.284 1.00 84.81 87 SER A C 1
ATOM 707 O O . SER A 1 87 ? -27.468 6.345 13.446 1.00 84.81 87 SER A O 1
ATOM 709 N N . ALA A 1 88 ? -28.480 8.282 14.015 1.00 84.38 88 ALA A N 1
ATOM 710 C CA . ALA A 1 88 ? -29.067 8.523 12.700 1.00 84.38 88 ALA A CA 1
ATOM 711 C C . ALA A 1 88 ? -27.976 8.539 11.615 1.00 84.38 88 ALA A C 1
ATOM 713 O O . ALA A 1 88 ? -28.119 7.897 10.577 1.00 84.38 88 ALA A O 1
ATOM 714 N N . ALA A 1 89 ? -26.828 9.158 11.910 1.00 87.06 89 ALA A N 1
ATOM 715 C CA . ALA A 1 89 ? -25.666 9.159 11.027 1.00 87.06 89 ALA A CA 1
ATOM 716 C C . ALA A 1 89 ? -25.108 7.744 10.790 1.00 87.06 89 ALA A C 1
ATOM 718 O O . ALA A 1 89 ? -24.847 7.366 9.651 1.00 87.06 89 ALA A O 1
ATOM 719 N N . GLY A 1 90 ? -24.983 6.928 11.842 1.00 88.88 90 GLY A N 1
ATOM 720 C CA . GLY A 1 90 ? -24.519 5.542 11.715 1.00 88.88 90 GLY A CA 1
ATOM 721 C C . GLY A 1 90 ? -25.461 4.669 10.880 1.00 88.88 90 GLY A C 1
ATOM 722 O O . GLY A 1 90 ? -25.010 3.801 10.135 1.00 88.88 90 GLY A O 1
ATOM 723 N N . THR A 1 91 ? -26.766 4.930 10.957 1.00 89.00 91 THR A N 1
ATOM 724 C CA . THR A 1 91 ? -27.780 4.231 10.154 1.00 89.00 91 THR A CA 1
ATOM 725 C C . THR A 1 91 ? -27.678 4.619 8.681 1.00 89.00 91 THR A C 1
ATOM 727 O O . THR A 1 91 ? -27.663 3.744 7.818 1.00 89.00 91 THR A O 1
ATOM 730 N N . ILE A 1 92 ? -27.508 5.911 8.392 1.00 92.88 92 ILE A N 1
ATOM 731 C CA . ILE A 1 92 ? -27.303 6.421 7.031 1.00 92.88 92 ILE A CA 1
ATOM 732 C C . ILE A 1 92 ? -26.038 5.812 6.409 1.00 92.88 92 ILE A C 1
ATOM 734 O O . ILE A 1 92 ? -26.090 5.298 5.294 1.00 92.88 92 ILE A O 1
ATOM 738 N N . ILE A 1 93 ? -24.923 5.783 7.146 1.00 94.81 93 ILE A N 1
ATOM 739 C CA . ILE A 1 93 ? -23.667 5.176 6.677 1.00 94.81 93 ILE A CA 1
ATOM 740 C C . ILE A 1 93 ? -23.867 3.694 6.337 1.00 94.81 93 ILE A C 1
ATOM 742 O O . ILE A 1 93 ? -23.444 3.252 5.273 1.00 94.81 93 ILE A O 1
ATOM 746 N N . LYS A 1 94 ? -24.551 2.925 7.195 1.00 92.38 94 LYS A N 1
ATOM 747 C CA . LYS A 1 94 ? -24.843 1.506 6.926 1.00 92.38 94 LYS A CA 1
ATOM 748 C C . LYS A 1 94 ? -25.668 1.319 5.653 1.00 92.38 94 LYS A C 1
ATOM 750 O O . LYS A 1 94 ? -25.355 0.429 4.870 1.00 92.38 94 LYS A O 1
ATOM 755 N N . ILE A 1 95 ? -26.676 2.163 5.425 1.00 94.94 95 ILE A N 1
ATOM 756 C CA . ILE A 1 95 ? -27.494 2.115 4.204 1.00 94.94 95 ILE A CA 1
ATOM 757 C C . ILE A 1 95 ? -26.632 2.390 2.969 1.00 94.94 95 ILE A C 1
ATOM 759 O O . ILE A 1 95 ? -26.743 1.661 1.988 1.00 94.94 95 ILE A O 1
ATOM 763 N N . PHE A 1 96 ? -25.733 3.375 3.022 1.00 95.62 96 PHE A N 1
ATOM 764 C CA . PHE A 1 96 ? -24.812 3.646 1.915 1.00 95.62 96 PHE A CA 1
ATOM 765 C C . PHE A 1 96 ? -23.852 2.484 1.648 1.00 95.62 96 PHE A C 1
ATOM 767 O O . PHE A 1 96 ? -23.648 2.125 0.491 1.00 95.62 96 PHE A O 1
ATOM 774 N N . VAL A 1 97 ? -23.300 1.863 2.695 1.00 96.19 97 VAL A N 1
ATOM 775 C CA . VAL A 1 97 ? -22.412 0.697 2.554 1.00 96.19 97 VAL A CA 1
ATOM 776 C C . VAL A 1 97 ? -23.159 -0.479 1.927 1.00 96.19 97 VAL A C 1
ATOM 778 O O . VAL A 1 97 ? -22.667 -1.076 0.974 1.00 96.19 97 VAL A O 1
ATOM 781 N N . ILE A 1 98 ? -24.363 -0.787 2.412 1.00 95.81 98 ILE A N 1
ATOM 782 C CA . ILE A 1 98 ? -25.188 -1.870 1.862 1.00 95.81 98 ILE A CA 1
ATOM 783 C C . ILE A 1 98 ? -25.588 -1.559 0.417 1.00 95.81 98 ILE A C 1
ATOM 785 O O . ILE A 1 98 ? -25.482 -2.428 -0.443 1.00 95.81 98 ILE A O 1
ATOM 789 N N . GLY A 1 99 ? -25.993 -0.321 0.128 1.00 95.94 99 GLY A N 1
ATOM 790 C CA . GLY A 1 99 ? -26.328 0.121 -1.222 1.00 95.94 99 GLY A CA 1
ATOM 791 C C . GLY A 1 99 ? -25.158 -0.044 -2.189 1.00 95.94 99 GLY A C 1
ATOM 792 O O . GLY A 1 99 ? -25.336 -0.604 -3.265 1.00 95.94 99 GLY A O 1
ATOM 793 N N . LEU A 1 100 ? -23.952 0.355 -1.779 1.00 93.56 100 LEU A N 1
ATOM 794 C CA . LEU A 1 100 ? -22.733 0.185 -2.570 1.00 93.56 100 LEU A CA 1
ATOM 795 C C . LEU A 1 100 ? -22.419 -1.298 -2.815 1.00 93.56 100 LEU A C 1
ATOM 797 O O . LEU A 1 100 ? -22.097 -1.682 -3.934 1.00 93.56 100 LEU A O 1
ATOM 801 N N . LEU A 1 101 ? -22.550 -2.158 -1.804 1.00 93.81 101 LEU A N 1
ATOM 802 C CA . LEU A 1 101 ? -22.347 -3.599 -1.988 1.00 93.81 101 LEU A CA 1
ATOM 803 C C . LEU A 1 101 ? -23.372 -4.204 -2.954 1.00 93.81 101 LEU A C 1
ATOM 805 O O . LEU A 1 101 ? -23.010 -5.027 -3.792 1.00 93.81 101 LEU A O 1
ATOM 809 N N . MET A 1 102 ? -24.631 -3.768 -2.882 1.00 94.31 102 MET A N 1
ATOM 810 C CA . MET A 1 102 ? -25.686 -4.224 -3.787 1.00 94.31 102 MET A CA 1
ATOM 811 C C . MET A 1 102 ? -25.449 -3.767 -5.228 1.00 94.31 102 MET A C 1
ATOM 813 O O . MET A 1 102 ? -25.669 -4.555 -6.145 1.00 94.31 102 MET A O 1
ATOM 817 N N . THR A 1 103 ? -24.973 -2.539 -5.459 1.00 90.19 103 THR A N 1
ATOM 818 C CA . THR A 1 103 ? -24.661 -2.074 -6.821 1.00 90.19 103 THR A CA 1
ATOM 819 C C . THR A 1 103 ? -23.454 -2.792 -7.419 1.00 90.19 103 THR A C 1
ATOM 821 O O . THR A 1 103 ? -23.483 -3.113 -8.608 1.00 90.19 103 THR A O 1
ATOM 824 N N . LEU A 1 104 ? -22.434 -3.100 -6.611 1.00 92.38 104 LEU A N 1
ATOM 825 C CA . LEU A 1 104 ? -21.295 -3.921 -7.033 1.00 92.38 104 LEU A CA 1
ATOM 826 C C . LEU A 1 104 ? -21.721 -5.363 -7.341 1.00 92.38 104 LEU A C 1
ATOM 828 O O . LEU A 1 104 ? -21.321 -5.920 -8.361 1.00 92.38 104 LEU A O 1
ATOM 832 N N . TYR A 1 105 ? -22.563 -5.961 -6.493 1.00 93.75 105 TYR A N 1
ATOM 833 C CA . TYR A 1 105 ? -23.089 -7.309 -6.713 1.00 93.75 105 TYR A CA 1
ATOM 834 C C . TYR A 1 105 ? -23.973 -7.383 -7.962 1.00 93.75 105 TYR A C 1
ATOM 836 O O . TYR A 1 105 ? -23.850 -8.316 -8.751 1.00 93.75 105 TYR A O 1
ATOM 844 N N . ALA A 1 106 ? -24.820 -6.376 -8.187 1.00 92.56 106 ALA A N 1
ATOM 845 C CA . ALA A 1 106 ? -25.624 -6.276 -9.401 1.00 92.56 106 ALA A CA 1
ATOM 846 C C . ALA A 1 106 ? -24.747 -6.145 -10.657 1.00 92.56 106 ALA A C 1
ATOM 848 O O . ALA A 1 106 ? -25.013 -6.823 -11.647 1.00 92.56 106 ALA A O 1
ATOM 849 N N . GLY A 1 107 ? -23.678 -5.340 -10.606 1.00 89.06 107 GLY A N 1
ATOM 850 C CA . GLY A 1 107 ? -22.694 -5.255 -11.691 1.00 89.06 107 GLY A CA 1
ATOM 851 C C . GLY A 1 107 ? -22.048 -6.612 -11.983 1.00 89.06 107 GLY A C 1
ATOM 852 O O . GLY A 1 107 ? -22.043 -7.062 -13.129 1.00 89.06 107 GLY A O 1
ATOM 853 N N . TYR A 1 108 ? -21.612 -7.314 -10.932 1.00 89.12 108 TYR A N 1
ATOM 854 C CA . TYR A 1 108 ? -21.042 -8.658 -11.040 1.00 89.12 108 TYR A CA 1
ATOM 855 C C . TYR A 1 108 ? -22.024 -9.671 -11.646 1.00 89.12 108 TYR A C 1
ATOM 857 O O . TYR A 1 108 ? -21.644 -10.454 -12.509 1.00 89.12 108 TYR A O 1
ATOM 865 N N . PHE A 1 109 ? -23.295 -9.643 -11.241 1.00 93.75 109 PHE A N 1
ATOM 866 C CA . PHE A 1 109 ? -24.308 -10.563 -11.757 1.00 93.75 109 PHE A CA 1
ATOM 867 C C . PHE A 1 109 ? -24.681 -10.286 -13.221 1.00 93.75 109 PHE A C 1
ATOM 869 O O . PHE A 1 109 ? -24.865 -11.226 -13.990 1.00 93.75 109 PHE A O 1
ATOM 876 N N . VAL A 1 110 ? -24.803 -9.014 -13.617 1.00 90.50 110 VAL A N 1
ATOM 877 C CA . VAL A 1 110 ? -25.272 -8.638 -14.963 1.00 90.50 110 VAL A CA 1
ATOM 878 C C . VAL A 1 110 ? -24.149 -8.680 -16.000 1.00 90.50 110 VAL A C 1
ATOM 880 O O . VAL A 1 110 ? -24.364 -9.180 -17.100 1.00 90.50 110 VAL A O 1
ATOM 883 N N . MET A 1 111 ? -22.968 -8.147 -15.678 1.00 81.38 111 MET A N 1
ATOM 884 C CA . MET A 1 111 ? -21.862 -7.988 -16.635 1.00 81.38 111 MET A CA 1
ATOM 885 C C . MET A 1 111 ? -20.651 -8.878 -16.333 1.00 81.38 111 MET A C 1
ATOM 887 O O . MET A 1 111 ? -19.687 -8.846 -17.087 1.00 81.38 111 MET A O 1
ATOM 891 N N . GLY A 1 112 ? -20.662 -9.653 -15.244 1.00 81.12 112 GLY A N 1
ATOM 892 C CA . GLY A 1 112 ? -19.482 -10.393 -14.774 1.00 81.12 112 GLY A CA 1
ATOM 893 C C . GLY A 1 112 ? -18.453 -9.516 -14.050 1.00 81.12 112 GLY A C 1
ATOM 894 O O . GLY A 1 112 ? -17.573 -10.046 -13.375 1.00 81.12 112 GLY A O 1
ATOM 895 N N . ASP A 1 113 ? -18.608 -8.189 -14.117 1.00 81.81 113 ASP A N 1
ATOM 896 C CA . ASP A 1 113 ? -17.683 -7.204 -13.566 1.00 81.81 113 ASP A CA 1
ATOM 897 C C . ASP A 1 113 ? -18.386 -6.274 -12.557 1.00 81.81 113 ASP A C 1
ATOM 899 O O . ASP A 1 113 ? -19.357 -5.594 -12.905 1.00 81.81 113 ASP A O 1
ATOM 903 N N . PRO A 1 114 ? -17.883 -6.147 -11.311 1.00 80.69 114 PRO A N 1
ATOM 904 C CA . PRO A 1 114 ? -18.499 -5.304 -10.277 1.00 80.69 114 PRO A CA 1
ATOM 905 C C . PRO A 1 114 ? -18.569 -3.807 -10.616 1.00 80.69 114 PRO A C 1
ATOM 907 O O . PRO A 1 114 ? -19.332 -3.061 -10.007 1.00 80.69 114 PRO A O 1
ATOM 910 N N . PHE A 1 115 ? -17.767 -3.351 -11.578 1.00 82.19 115 PHE A N 1
ATOM 911 C CA . PHE A 1 115 ? -17.566 -1.935 -11.886 1.00 82.19 115 PHE A CA 1
ATOM 912 C C . PHE A 1 115 ? -18.363 -1.454 -13.103 1.00 82.19 115 PHE A C 1
ATOM 914 O O . PHE A 1 115 ? -18.018 -0.426 -13.685 1.00 82.19 115 PHE A O 1
ATOM 921 N N . TRP A 1 116 ? -19.425 -2.181 -13.481 1.00 77.88 116 TRP A N 1
ATOM 922 C CA . TRP A 1 116 ? -20.346 -1.787 -14.558 1.00 77.88 116 TRP A CA 1
ATOM 923 C C . TRP A 1 116 ? -19.628 -1.482 -15.885 1.00 77.88 116 TRP A C 1
ATOM 925 O O . TRP A 1 116 ? -19.935 -0.500 -16.558 1.00 77.88 116 TRP A O 1
ATOM 935 N N . GLY A 1 117 ? -18.624 -2.292 -16.237 1.00 74.69 117 GLY A N 1
ATOM 936 C CA . GLY A 1 117 ? -17.858 -2.125 -17.476 1.00 74.69 117 GLY A CA 1
ATOM 937 C C . GLY A 1 117 ? -17.065 -0.814 -17.572 1.00 74.69 117 GLY A C 1
ATOM 938 O O . GLY A 1 117 ? -16.700 -0.400 -18.669 1.00 74.69 117 GLY A O 1
ATOM 939 N N . SER A 1 118 ? -16.811 -0.125 -16.454 1.00 71.38 118 SER A N 1
ATOM 940 C CA . SER A 1 118 ? -15.972 1.073 -16.452 1.00 71.38 118 SER A CA 1
ATOM 941 C C . SER A 1 118 ? -14.504 0.699 -16.712 1.00 71.38 118 SER A C 1
ATOM 943 O O . SER A 1 118 ? -13.921 -0.129 -16.016 1.00 71.38 118 SER A O 1
ATOM 945 N N . GLU A 1 119 ? -13.887 1.311 -17.726 1.00 64.50 119 GLU A N 1
ATOM 946 C CA . GLU A 1 119 ? -12.455 1.172 -18.031 1.00 64.50 119 GLU A CA 1
ATOM 947 C C . GLU A 1 119 ? -11.604 2.122 -17.165 1.00 64.50 119 GLU A C 1
ATOM 949 O O . GLU A 1 119 ? -10.843 2.966 -17.648 1.00 64.50 119 GLU A O 1
ATOM 954 N N . ASN A 1 120 ? -11.742 2.055 -15.843 1.00 60.94 120 ASN A N 1
ATOM 955 C CA . ASN A 1 120 ? -10.966 2.883 -14.925 1.00 60.94 120 ASN A CA 1
ATOM 956 C C . ASN A 1 120 ? -9.569 2.276 -14.708 1.00 60.94 120 ASN A C 1
ATOM 958 O O . ASN A 1 120 ? -9.365 1.382 -13.886 1.00 60.94 120 ASN A O 1
ATOM 962 N N . LYS A 1 121 ? -8.579 2.850 -15.409 1.00 56.06 121 LYS A N 1
ATOM 963 C CA . LYS A 1 121 ? -7.143 2.487 -15.378 1.00 56.06 121 LYS A CA 1
ATOM 964 C C . LYS A 1 121 ? -6.552 2.331 -13.965 1.00 56.06 121 LYS A C 1
ATOM 966 O O . LYS A 1 121 ? -5.612 1.566 -13.778 1.00 56.06 121 LYS A O 1
ATOM 971 N N . TRP A 1 122 ? -7.122 3.023 -12.976 1.00 57.38 122 TRP A N 1
ATOM 972 C CA . TRP A 1 122 ? -6.698 3.010 -11.572 1.00 57.38 122 TRP A CA 1
ATOM 973 C C . TRP A 1 122 ? -7.101 1.755 -10.785 1.00 57.38 122 TRP A C 1
ATOM 975 O O . TRP A 1 122 ? -6.521 1.522 -9.732 1.00 57.38 122 TRP A O 1
ATOM 985 N N . LEU A 1 123 ? -8.067 0.954 -11.247 1.00 57.34 123 LEU A N 1
ATOM 986 C CA . LEU A 1 123 ? -8.502 -0.278 -10.563 1.00 57.34 123 LEU A CA 1
ATOM 987 C C . LEU A 1 123 ? -8.002 -1.559 -11.242 1.00 57.34 123 LEU A C 1
ATOM 989 O O . LEU A 1 123 ? -8.062 -2.636 -10.652 1.00 57.34 123 LEU A O 1
ATOM 993 N N . THR A 1 124 ? -7.474 -1.469 -12.464 1.00 60.62 124 THR A N 1
ATOM 994 C CA . THR A 1 124 ? -6.869 -2.619 -13.138 1.00 60.62 124 THR A CA 1
ATOM 995 C C . THR A 1 124 ? -5.543 -2.965 -12.456 1.00 60.62 124 THR A C 1
ATOM 997 O O . THR A 1 124 ? -4.570 -2.217 -12.560 1.00 60.62 124 THR A O 1
ATOM 1000 N N . ALA A 1 125 ? -5.482 -4.130 -11.801 1.00 59.00 125 ALA A N 1
ATOM 1001 C CA . ALA A 1 125 ? -4.305 -4.649 -11.089 1.00 59.00 125 ALA A CA 1
ATOM 1002 C C . ALA A 1 125 ? -2.997 -4.591 -11.907 1.00 59.00 125 ALA A C 1
ATOM 1004 O O . ALA A 1 125 ? -1.913 -4.468 -11.346 1.00 59.00 125 ALA A O 1
ATOM 1005 N N . LYS A 1 126 ? -3.107 -4.603 -13.240 1.00 56.88 126 LYS A N 1
ATOM 1006 C CA . LYS A 1 126 ? -1.992 -4.487 -14.186 1.00 56.88 126 LYS A CA 1
ATOM 1007 C C . LYS A 1 126 ? -1.208 -3.167 -14.065 1.00 56.88 126 LYS A C 1
ATOM 1009 O O . LYS A 1 126 ? 0.001 -3.185 -14.245 1.00 56.88 126 LYS A O 1
ATOM 1014 N N . HIS A 1 127 ? -1.856 -2.048 -13.719 1.00 57.00 127 HIS A N 1
ATOM 1015 C CA . HIS A 1 127 ? -1.149 -0.777 -13.494 1.00 57.00 127 HIS A CA 1
ATOM 1016 C C . HIS A 1 127 ? -0.475 -0.739 -12.120 1.00 57.00 127 HIS A C 1
ATOM 1018 O O . HIS A 1 127 ? 0.663 -0.299 -12.021 1.00 57.00 127 HIS A O 1
ATOM 1024 N N . TRP A 1 128 ? -1.125 -1.258 -11.074 1.00 55.09 128 TRP A N 1
ATOM 1025 C CA . TRP A 1 128 ? -0.527 -1.339 -9.734 1.00 55.09 128 TRP A CA 1
ATOM 1026 C C . TRP A 1 128 ? 0.675 -2.286 -9.694 1.00 55.09 128 TRP A C 1
ATOM 1028 O O . TRP A 1 128 ? 1.656 -1.985 -9.022 1.00 55.09 128 TRP A O 1
ATOM 1038 N N . ALA A 1 129 ? 0.643 -3.372 -10.472 1.00 59.12 129 ALA A N 1
ATOM 1039 C CA . ALA A 1 129 ? 1.778 -4.276 -10.640 1.00 59.12 129 ALA A CA 1
ATOM 1040 C C . ALA A 1 129 ? 3.008 -3.582 -11.256 1.00 59.12 129 ALA A C 1
ATOM 1042 O O . ALA A 1 129 ? 4.127 -3.919 -10.897 1.00 59.12 129 ALA A O 1
ATOM 1043 N N . SER A 1 130 ? 2.825 -2.563 -12.106 1.00 58.22 130 SER A N 1
ATOM 1044 C CA . SER A 1 130 ? 3.940 -1.762 -12.640 1.00 58.22 130 SER A CA 1
ATOM 1045 C C . SER A 1 130 ? 4.569 -0.820 -11.604 1.00 58.22 130 SER A C 1
ATOM 1047 O O . SER A 1 130 ? 5.681 -0.344 -11.822 1.00 58.22 130 SER A O 1
ATOM 1049 N N . PHE A 1 131 ? 3.870 -0.513 -10.505 1.00 57.41 131 PHE A N 1
ATOM 1050 C CA . PHE A 1 131 ? 4.373 0.352 -9.431 1.00 57.41 131 PHE A CA 1
ATOM 1051 C C . PHE A 1 131 ? 5.081 -0.420 -8.313 1.00 57.41 131 PHE A C 1
ATOM 1053 O O . PHE A 1 131 ? 5.676 0.201 -7.433 1.00 57.41 131 PHE A O 1
ATOM 1060 N N . ILE A 1 132 ? 5.038 -1.754 -8.338 1.00 57.97 132 ILE A N 1
ATOM 1061 C CA . ILE A 1 132 ? 5.807 -2.599 -7.428 1.00 57.97 132 ILE A CA 1
ATOM 1062 C C . ILE A 1 132 ? 7.105 -2.950 -8.161 1.00 57.97 132 ILE A C 1
ATOM 1064 O O . ILE A 1 132 ? 7.065 -3.755 -9.088 1.00 57.97 132 ILE A O 1
ATOM 1068 N N . PRO A 1 133 ? 8.255 -2.342 -7.815 1.00 55.75 133 PRO A N 1
ATOM 1069 C CA . PRO A 1 133 ? 9.519 -2.760 -8.393 1.00 55.75 133 PRO A CA 1
ATOM 1070 C C . PRO A 1 133 ? 9.792 -4.188 -7.923 1.00 55.75 133 PRO A C 1
ATOM 1072 O O . PRO A 1 133 ? 10.094 -4.412 -6.748 1.00 55.75 133 PRO A O 1
ATOM 1075 N N . ASP A 1 134 ? 9.672 -5.154 -8.831 1.00 54.50 134 ASP A N 1
ATOM 1076 C CA . ASP A 1 134 ? 10.181 -6.498 -8.604 1.00 54.50 134 ASP A CA 1
ATOM 1077 C C . ASP A 1 134 ? 11.681 -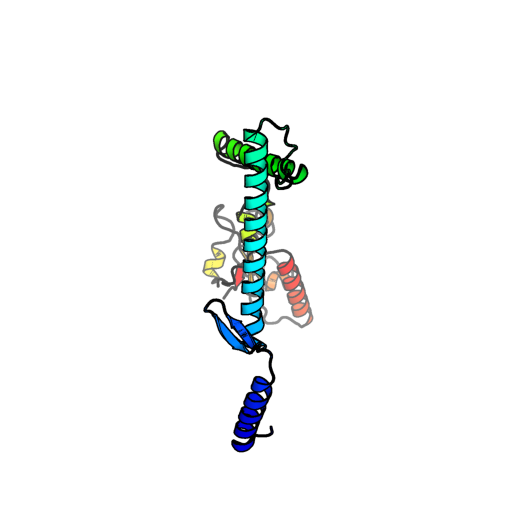6.356 -8.324 1.00 54.50 134 ASP A C 1
ATOM 1079 O O . ASP A 1 134 ? 12.488 -6.092 -9.214 1.00 54.50 134 ASP A O 1
ATOM 1083 N N . GLY A 1 135 ? 12.071 -6.482 -7.052 1.00 54.97 135 GLY A N 1
ATOM 1084 C CA . GLY A 1 135 ? 13.460 -6.354 -6.593 1.00 54.97 135 GLY A CA 1
ATOM 1085 C C . GLY A 1 135 ? 14.408 -7.402 -7.195 1.00 54.97 135 GLY A C 1
ATOM 1086 O O . GLY A 1 135 ? 15.593 -7.429 -6.871 1.00 54.97 135 GLY A O 1
ATOM 1087 N N . THR A 1 136 ? 13.904 -8.268 -8.073 1.00 54.69 136 THR A N 1
ATOM 1088 C CA . THR A 1 136 ? 14.675 -9.181 -8.904 1.00 54.69 136 THR A CA 1
ATOM 1089 C C . THR A 1 136 ? 15.080 -8.475 -10.194 1.00 54.69 136 THR A C 1
ATOM 1091 O O . THR A 1 136 ? 14.371 -8.537 -11.198 1.00 54.69 136 THR A O 1
ATOM 1094 N N . GLN A 1 137 ? 16.243 -7.822 -10.194 1.00 65.06 137 GLN A N 1
ATOM 1095 C CA . GLN A 1 137 ? 16.859 -7.372 -11.442 1.00 65.06 137 GLN A CA 1
ATOM 1096 C C . GLN A 1 137 ? 17.144 -8.595 -12.320 1.00 65.06 137 GLN A C 1
ATOM 1098 O O . GLN A 1 137 ? 18.061 -9.373 -12.053 1.00 65.06 137 GLN A O 1
ATOM 1103 N N . LYS A 1 138 ? 16.319 -8.800 -13.348 1.00 78.12 138 LYS A N 1
ATOM 1104 C CA . LYS A 1 138 ? 16.524 -9.873 -14.317 1.00 78.12 138 LYS A CA 1
ATOM 1105 C C . LYS A 1 138 ? 17.688 -9.485 -15.221 1.00 78.12 138 LYS A C 1
ATOM 1107 O O . LYS A 1 138 ? 17.683 -8.402 -15.801 1.00 78.12 138 LYS A O 1
ATOM 1112 N N . MET A 1 139 ? 18.685 -10.360 -15.302 1.00 83.19 139 MET A N 1
ATOM 1113 C CA . MET A 1 139 ? 19.822 -10.184 -16.200 1.00 83.19 139 MET A CA 1
ATOM 1114 C C . MET A 1 139 ? 19.463 -10.720 -17.583 1.00 83.19 139 MET A C 1
ATOM 1116 O O . MET A 1 139 ? 18.966 -11.843 -17.701 1.00 83.19 139 MET A O 1
ATOM 1120 N N . TYR A 1 140 ? 19.722 -9.925 -18.613 1.00 86.31 140 TYR A N 1
ATOM 1121 C CA . TYR A 1 140 ? 19.528 -10.303 -20.007 1.00 86.31 140 TYR A CA 1
ATOM 1122 C C . TYR A 1 140 ? 20.880 -10.368 -20.714 1.00 86.31 140 TYR A C 1
ATOM 1124 O O . TYR A 1 140 ? 21.654 -9.419 -20.665 1.00 86.31 140 TYR A O 1
ATOM 1132 N N . SER A 1 141 ? 21.149 -11.480 -21.395 1.00 90.12 141 SER A N 1
ATOM 1133 C CA . SER A 1 141 ? 22.262 -11.543 -22.359 1.00 90.12 141 SER A CA 1
ATOM 1134 C C . SER A 1 141 ? 21.901 -10.815 -23.657 1.00 90.12 141 SER A C 1
ATOM 1136 O O . SER A 1 141 ? 20.719 -10.724 -23.998 1.00 90.12 141 SER A O 1
ATOM 1138 N N . GLU A 1 142 ? 22.893 -10.359 -24.426 1.00 88.75 142 GLU A N 1
ATOM 1139 C CA . GLU A 1 142 ? 22.659 -9.668 -25.708 1.00 88.75 142 GLU A CA 1
ATOM 1140 C C . GLU A 1 142 ? 21.780 -10.476 -26.680 1.00 88.75 142 GLU A C 1
ATOM 1142 O O . GLU A 1 142 ? 20.887 -9.930 -27.329 1.00 88.75 142 GLU A O 1
ATOM 1147 N N . SER A 1 143 ? 21.977 -11.798 -26.743 1.00 90.25 143 SER A N 1
ATOM 1148 C CA . SER A 1 143 ? 21.187 -12.683 -27.608 1.00 90.25 143 SER A CA 1
ATOM 1149 C C . SER A 1 143 ? 19.736 -12.813 -27.147 1.00 90.25 143 SER A C 1
ATOM 1151 O O . SER A 1 143 ? 18.832 -12.896 -27.976 1.00 90.25 143 SER A O 1
ATOM 1153 N N . GLN A 1 144 ? 19.495 -12.796 -25.834 1.00 89.69 144 GLN A N 1
ATOM 1154 C CA . GLN A 1 144 ? 18.144 -12.776 -25.279 1.00 89.69 144 GLN A CA 1
ATOM 1155 C C . GLN A 1 144 ? 17.483 -11.422 -25.511 1.00 89.69 144 GLN A C 1
ATOM 1157 O O . GLN A 1 144 ? 16.317 -11.388 -25.894 1.00 89.69 144 GLN A O 1
ATOM 1162 N N . LEU A 1 145 ? 18.211 -10.321 -25.322 1.00 90.19 145 LEU A N 1
ATOM 1163 C CA . LEU A 1 145 ? 17.692 -8.975 -25.533 1.00 90.19 145 LEU A CA 1
ATOM 1164 C C . LEU A 1 145 ? 17.248 -8.773 -26.989 1.00 90.19 145 LEU A C 1
ATOM 1166 O O . LEU A 1 145 ? 16.163 -8.246 -27.219 1.00 90.19 145 LEU A O 1
ATOM 1170 N N . ALA A 1 146 ? 18.006 -9.306 -27.952 1.00 90.31 146 ALA A N 1
ATOM 1171 C CA . ALA A 1 146 ? 17.686 -9.233 -29.379 1.00 90.31 146 ALA A CA 1
ATOM 1172 C C . ALA A 1 146 ? 16.335 -9.871 -29.753 1.00 90.31 146 ALA A C 1
ATOM 1174 O O . ALA A 1 146 ? 15.764 -9.520 -30.780 1.00 90.31 146 ALA A O 1
ATOM 1175 N N . THR A 1 147 ? 15.795 -10.773 -28.924 1.00 91.12 147 THR A N 1
ATOM 1176 C CA . THR A 1 147 ? 14.462 -11.368 -29.146 1.00 91.12 147 THR A CA 1
ATOM 1177 C C . THR A 1 147 ? 13.295 -10.444 -28.773 1.00 91.12 147 THR A C 1
ATOM 1179 O O . THR A 1 147 ? 12.146 -10.773 -29.066 1.00 91.12 147 THR A O 1
ATOM 1182 N N . TYR A 1 148 ? 13.578 -9.302 -28.136 1.00 90.44 148 TYR A N 1
ATOM 1183 C CA . TYR A 1 148 ? 12.607 -8.292 -27.698 1.00 90.44 148 TYR A CA 1
ATOM 1184 C C . TYR A 1 148 ? 12.678 -7.022 -28.566 1.00 90.44 148 TYR A C 1
ATOM 1186 O O . TYR A 1 148 ? 12.650 -5.897 -28.064 1.00 90.44 148 TYR A O 1
ATOM 1194 N N . ASP A 1 149 ? 12.774 -7.201 -29.884 1.00 88.06 149 ASP A N 1
ATOM 1195 C CA . ASP A 1 149 ? 12.832 -6.132 -30.894 1.00 88.06 149 ASP A CA 1
ATOM 1196 C C . ASP A 1 149 ? 11.452 -5.530 -31.249 1.00 88.06 149 ASP A C 1
ATOM 1198 O O . ASP A 1 149 ? 11.342 -4.557 -31.999 1.00 88.06 149 ASP A O 1
ATOM 1202 N N . GLY A 1 150 ? 10.380 -6.108 -30.702 1.00 87.56 150 GLY A N 1
ATOM 1203 C CA . GLY A 1 150 ? 9.005 -5.689 -30.949 1.00 87.56 150 GLY A CA 1
ATOM 1204 C C . GLY A 1 150 ? 8.391 -6.210 -32.249 1.00 87.56 150 GLY A C 1
ATOM 1205 O O . GLY A 1 150 ? 7.303 -5.747 -32.605 1.00 87.56 150 GLY A O 1
ATOM 1206 N N . THR A 1 151 ? 9.025 -7.164 -32.937 1.00 87.44 151 THR A N 1
ATOM 1207 C CA . THR A 1 151 ? 8.418 -7.879 -34.077 1.00 87.44 151 THR A CA 1
ATOM 1208 C C . THR A 1 151 ? 7.219 -8.722 -33.642 1.00 87.44 151 THR A C 1
ATOM 1210 O O . THR A 1 151 ? 6.162 -8.656 -34.269 1.00 87.44 151 THR A O 1
ATOM 1213 N N . ASP A 1 152 ? 7.339 -9.418 -32.511 1.00 87.69 152 ASP A N 1
ATOM 1214 C CA . ASP A 1 152 ? 6.261 -10.216 -31.927 1.00 87.69 152 ASP A CA 1
ATOM 1215 C C . ASP A 1 152 ? 5.292 -9.338 -31.113 1.00 87.69 152 ASP A C 1
ATOM 1217 O O . ASP A 1 152 ? 5.699 -8.789 -30.081 1.00 87.69 152 ASP A O 1
ATOM 1221 N N . PRO A 1 153 ? 4.004 -9.211 -31.497 1.00 82.69 153 PRO A N 1
ATOM 1222 C CA . PRO A 1 153 ? 3.030 -8.350 -30.813 1.00 82.69 153 PRO A CA 1
ATOM 1223 C C . PRO A 1 153 ? 2.751 -8.767 -29.363 1.00 82.69 153 PRO A C 1
ATOM 1225 O O . PRO A 1 153 ? 2.365 -7.928 -28.553 1.00 82.69 153 PRO A O 1
ATOM 1228 N N . GLU A 1 154 ? 2.978 -10.036 -29.027 1.00 84.25 154 GLU A N 1
ATOM 1229 C CA . GLU A 1 154 ? 2.764 -10.576 -27.680 1.00 84.25 154 GLU A CA 1
ATOM 1230 C C . GLU A 1 154 ? 3.930 -10.302 -26.720 1.00 84.25 154 GLU A C 1
ATOM 1232 O O . GLU A 1 154 ? 3.756 -10.379 -25.503 1.00 84.25 154 GLU A O 1
ATOM 1237 N N . LYS A 1 155 ? 5.116 -9.961 -27.242 1.00 86.81 155 LYS A N 1
ATOM 1238 C CA . LYS A 1 155 ? 6.303 -9.687 -26.425 1.00 86.81 155 LYS A CA 1
ATOM 1239 C C . LYS A 1 155 ? 6.455 -8.192 -26.129 1.00 86.81 155 LYS A C 1
ATOM 1241 O O . LYS A 1 155 ? 6.119 -7.365 -26.988 1.00 86.81 155 LYS A O 1
ATOM 1246 N N . PRO A 1 156 ? 6.982 -7.831 -24.943 1.00 88.94 156 PRO A N 1
ATOM 1247 C CA . PRO A 1 156 ? 7.374 -6.460 -24.650 1.00 88.94 156 PRO A CA 1
ATOM 1248 C C . PRO A 1 156 ? 8.577 -6.036 -25.504 1.00 88.94 156 PRO A C 1
ATOM 1250 O O . PRO A 1 156 ? 9.320 -6.876 -26.016 1.00 88.94 156 PRO A O 1
ATOM 1253 N N . VAL A 1 157 ? 8.758 -4.726 -25.660 1.00 90.94 157 VAL A N 1
ATOM 1254 C CA . VAL A 1 157 ? 9.885 -4.131 -26.386 1.00 90.94 157 VAL A CA 1
ATOM 1255 C C . VAL A 1 157 ? 10.903 -3.630 -25.375 1.00 90.94 157 VAL A C 1
ATOM 1257 O O . VAL A 1 157 ? 10.587 -2.763 -24.560 1.00 90.94 157 VAL A O 1
ATOM 1260 N N . PHE A 1 158 ? 12.124 -4.154 -25.442 1.00 91.25 158 PHE A N 1
ATOM 1261 C CA . PHE A 1 158 ? 13.192 -3.777 -24.521 1.00 91.25 158 PHE A CA 1
ATOM 1262 C C . PHE A 1 158 ? 14.270 -2.951 -25.210 1.00 91.25 158 PHE A C 1
ATOM 1264 O O . PHE A 1 158 ? 14.563 -3.131 -26.390 1.00 91.25 158 PHE A O 1
ATOM 1271 N N . LEU A 1 159 ? 14.873 -2.048 -24.446 1.00 91.06 159 LEU A N 1
ATOM 1272 C CA . LEU A 1 159 ? 15.993 -1.214 -24.862 1.00 91.06 159 LEU A CA 1
ATOM 1273 C C . LEU A 1 159 ? 17.049 -1.236 -23.762 1.00 91.06 159 LEU A C 1
ATOM 1275 O O . LEU A 1 159 ? 16.724 -0.938 -22.613 1.00 91.06 159 LEU A O 1
ATOM 1279 N N . ALA A 1 160 ? 18.299 -1.549 -24.101 1.00 90.12 160 ALA A N 1
ATOM 1280 C CA . ALA A 1 160 ? 19.403 -1.424 -23.158 1.00 90.12 160 ALA A CA 1
ATOM 1281 C C . ALA A 1 160 ? 20.168 -0.111 -23.361 1.00 90.12 160 ALA A C 1
ATOM 1283 O O . ALA A 1 160 ? 20.407 0.330 -24.490 1.00 90.12 160 ALA A O 1
ATOM 1284 N N . ILE A 1 161 ? 20.533 0.525 -22.249 1.00 89.06 161 ILE A N 1
ATOM 1285 C CA . ILE A 1 161 ? 21.419 1.689 -22.225 1.00 89.06 161 ILE A CA 1
ATOM 1286 C C . ILE A 1 161 ? 22.395 1.515 -21.061 1.00 89.06 161 ILE A C 1
ATOM 1288 O O . ILE A 1 161 ? 21.980 1.537 -19.903 1.00 89.06 161 ILE A O 1
ATOM 1292 N N . ASP A 1 162 ? 23.685 1.391 -21.378 1.00 87.12 162 ASP A N 1
ATOM 1293 C CA . ASP A 1 162 ? 24.793 1.294 -20.405 1.00 87.12 162 ASP A CA 1
ATOM 1294 C C . ASP A 1 162 ? 24.603 0.097 -19.455 1.00 87.12 162 ASP A C 1
ATOM 1296 O O . ASP A 1 162 ? 24.758 0.218 -18.240 1.00 87.12 162 ASP A O 1
ATOM 1300 N N . GLY A 1 163 ? 24.178 -1.050 -20.003 1.00 85.19 163 GLY A N 1
ATOM 1301 C CA . GLY A 1 163 ? 23.917 -2.255 -19.213 1.00 85.19 163 GLY A CA 1
ATOM 1302 C C . GLY A 1 163 ? 22.621 -2.236 -18.391 1.00 85.19 163 GLY A C 1
ATOM 1303 O O . GLY A 1 163 ? 22.405 -3.135 -17.584 1.00 85.19 163 GLY A O 1
ATOM 1304 N N . ILE A 1 164 ? 21.736 -1.249 -18.564 1.00 86.19 164 ILE A N 1
ATOM 1305 C CA . ILE A 1 164 ? 20.418 -1.207 -17.906 1.00 86.19 164 ILE A CA 1
ATOM 1306 C C . ILE A 1 164 ? 19.328 -1.444 -18.945 1.00 86.19 164 ILE A C 1
ATOM 1308 O O . ILE A 1 164 ? 19.301 -0.762 -19.968 1.00 86.19 164 ILE A O 1
ATOM 1312 N N . VAL A 1 165 ? 18.417 -2.381 -18.674 1.00 88.56 165 VAL A N 1
ATOM 1313 C CA . VAL A 1 165 ? 17.312 -2.737 -19.573 1.00 88.56 165 VAL A CA 1
ATOM 1314 C C . VAL A 1 165 ? 16.036 -2.012 -19.157 1.00 88.56 165 VAL A C 1
ATOM 1316 O O . VAL A 1 165 ? 15.539 -2.167 -18.037 1.00 88.56 165 VAL A O 1
ATOM 1319 N N . TYR A 1 166 ? 15.483 -1.254 -20.096 1.00 86.56 166 TYR A N 1
ATOM 1320 C CA . TYR A 1 166 ? 14.248 -0.498 -19.947 1.00 86.56 166 TYR A CA 1
ATOM 1321 C C . TYR A 1 166 ? 13.135 -1.114 -20.789 1.00 86.56 166 TYR A C 1
ATOM 1323 O O . TYR A 1 166 ? 13.355 -1.501 -21.941 1.00 86.56 166 TYR A O 1
ATOM 1331 N N . ASP A 1 167 ? 11.928 -1.152 -20.226 1.00 88.50 167 ASP A N 1
ATOM 1332 C CA . ASP A 1 167 ? 10.726 -1.503 -20.974 1.00 88.50 167 ASP A CA 1
ATOM 1333 C C . ASP A 1 167 ? 10.159 -0.267 -21.681 1.00 88.50 167 ASP A C 1
ATOM 1335 O O . ASP A 1 167 ? 9.730 0.710 -21.060 1.00 88.50 167 ASP A O 1
ATOM 1339 N N . VAL A 1 168 ? 10.185 -0.315 -23.012 1.00 88.56 168 VAL A N 1
ATOM 1340 C CA . VAL A 1 168 ? 9.685 0.734 -23.906 1.00 88.56 168 VAL A CA 1
ATOM 1341 C C . VAL A 1 168 ? 8.417 0.290 -24.646 1.00 88.56 168 VAL A C 1
ATOM 1343 O O . VAL A 1 168 ? 8.054 0.873 -25.670 1.00 88.56 168 VAL A O 1
ATOM 1346 N N . SER A 1 169 ? 7.701 -0.710 -24.118 1.00 86.25 169 SER A N 1
ATOM 1347 C CA . SER A 1 169 ? 6.471 -1.257 -24.711 1.00 86.25 169 SER A CA 1
ATOM 1348 C C . SER A 1 169 ? 5.350 -0.229 -24.864 1.00 86.25 169 SER A C 1
ATOM 1350 O O . SER A 1 169 ? 4.588 -0.301 -25.826 1.00 86.25 169 SER A O 1
ATOM 1352 N N . GLU A 1 170 ? 5.256 0.766 -23.976 1.00 84.38 170 GLU A N 1
ATOM 1353 C CA . GLU A 1 170 ? 4.292 1.871 -24.119 1.00 84.38 170 GLU A CA 1
ATOM 1354 C C . GLU A 1 170 ? 4.574 2.706 -25.384 1.00 84.38 170 GLU A C 1
ATOM 1356 O O . GLU A 1 170 ? 3.666 3.161 -26.079 1.00 84.38 170 GLU A O 1
ATOM 1361 N N . GLY A 1 171 ? 5.853 2.825 -25.751 1.00 83.88 171 GLY A N 1
ATOM 1362 C CA . GLY A 1 171 ? 6.341 3.519 -26.938 1.00 83.88 171 GLY A CA 1
ATOM 1363 C C . GLY A 1 171 ? 6.413 2.649 -28.194 1.00 83.88 171 GLY A C 1
ATOM 1364 O O . GLY A 1 171 ? 7.199 2.961 -29.092 1.00 83.88 171 GLY A O 1
ATOM 1365 N N . ARG A 1 172 ? 5.624 1.569 -28.307 1.00 86.62 172 ARG A N 1
ATOM 1366 C CA . ARG A 1 172 ? 5.726 0.603 -29.420 1.00 86.62 172 ARG A CA 1
ATOM 1367 C C . ARG A 1 172 ? 5.583 1.223 -30.813 1.00 86.62 172 ARG A C 1
ATOM 1369 O O . ARG A 1 172 ? 6.184 0.729 -31.754 1.00 86.62 172 ARG A O 1
ATOM 1376 N N . ARG A 1 173 ? 4.864 2.340 -30.967 1.00 88.50 173 ARG A N 1
ATOM 1377 C CA . ARG A 1 173 ? 4.792 3.073 -32.251 1.00 88.50 173 ARG A CA 1
ATOM 1378 C C . ARG A 1 173 ? 6.152 3.632 -32.700 1.00 88.50 173 ARG A C 1
ATOM 1380 O O . ARG A 1 173 ? 6.380 3.839 -33.885 1.00 88.50 173 ARG A O 1
ATOM 1387 N N . THR A 1 174 ? 7.031 3.910 -31.745 1.00 89.31 174 THR A N 1
ATOM 1388 C CA . THR A 1 174 ? 8.323 4.570 -31.948 1.00 89.31 174 THR A CA 1
ATOM 1389 C C . THR A 1 174 ? 9.469 3.558 -32.007 1.00 89.31 174 THR A C 1
ATOM 1391 O O . THR A 1 174 ? 10.357 3.702 -32.849 1.00 89.31 174 THR A O 1
ATOM 1394 N N . TYR A 1 175 ? 9.429 2.535 -31.145 1.00 90.31 175 TYR A N 1
ATOM 1395 C CA . TYR A 1 175 ? 10.462 1.495 -31.016 1.00 90.31 175 TYR A CA 1
ATOM 1396 C C . TYR A 1 175 ? 10.108 0.169 -31.710 1.00 90.31 175 TYR A C 1
ATOM 1398 O O . TYR A 1 175 ? 10.982 -0.656 -31.945 1.00 90.31 175 TYR A O 1
ATOM 1406 N N . GLY A 1 176 ? 8.840 -0.060 -32.047 1.00 88.69 176 GLY A N 1
ATOM 1407 C CA . GLY A 1 176 ? 8.410 -1.246 -32.786 1.00 88.69 176 GLY A CA 1
ATOM 1408 C C . GLY A 1 176 ? 8.749 -1.172 -34.280 1.00 88.69 176 GLY A C 1
ATOM 1409 O O . GLY A 1 176 ? 9.213 -0.135 -34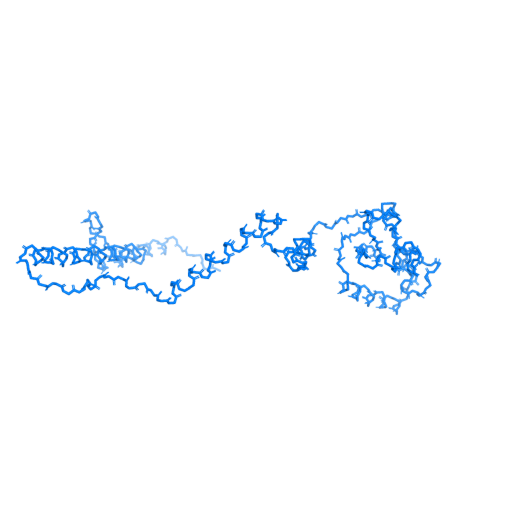.764 1.00 88.69 176 GLY A O 1
ATOM 1410 N N . PRO A 1 177 ? 8.504 -2.257 -35.031 1.00 88.31 177 PRO A N 1
ATOM 1411 C CA . PRO A 1 177 ? 8.817 -2.347 -36.454 1.00 88.31 177 PRO A CA 1
ATOM 1412 C C . PRO A 1 177 ? 8.156 -1.212 -37.248 1.00 88.31 177 PRO A C 1
ATOM 1414 O O . PRO A 1 177 ? 6.959 -0.960 -37.127 1.00 88.31 177 PRO A O 1
ATOM 1417 N N . GLY A 1 178 ? 8.958 -0.507 -38.051 1.00 87.81 178 GLY A N 1
ATOM 1418 C CA . GLY A 1 178 ? 8.531 0.676 -38.812 1.00 87.81 178 GLY A CA 1
ATOM 1419 C C . GLY A 1 178 ? 8.608 2.007 -38.047 1.00 87.81 178 GLY A C 1
ATOM 1420 O O . GLY A 1 178 ? 8.391 3.061 -38.644 1.00 87.81 178 GLY A O 1
ATOM 1421 N N . GLY A 1 179 ? 8.946 1.986 -36.755 1.00 88.38 179 GLY A N 1
ATOM 1422 C CA . GLY A 1 179 ? 9.214 3.183 -35.958 1.00 88.38 179 GLY A CA 1
ATOM 1423 C C . GLY A 1 179 ? 10.594 3.792 -36.234 1.00 88.38 179 GLY A C 1
ATOM 1424 O O . GLY A 1 179 ? 11.535 3.106 -36.636 1.00 88.38 179 GLY A O 1
ATOM 1425 N N . SER A 1 180 ? 10.750 5.095 -35.979 1.00 88.50 180 SER A N 1
ATOM 1426 C CA . SER A 1 180 ? 12.017 5.809 -36.222 1.00 88.50 180 SER A CA 1
ATOM 1427 C C . SER A 1 180 ? 13.161 5.371 -35.300 1.00 88.50 180 SER A C 1
ATOM 1429 O O . SER A 1 180 ? 14.324 5.585 -35.631 1.00 88.50 180 SER A O 1
ATOM 1431 N N . TYR A 1 181 ? 12.838 4.761 -34.156 1.00 88.38 181 TYR A N 1
ATOM 1432 C CA . TYR A 1 181 ? 13.794 4.257 -33.166 1.00 88.38 181 TYR A CA 1
ATOM 1433 C C . TYR A 1 181 ? 13.828 2.721 -33.117 1.00 88.38 181 TYR A C 1
ATOM 1435 O O . TYR A 1 181 ? 14.408 2.153 -32.195 1.00 88.38 181 TYR A O 1
ATOM 1443 N N . HIS A 1 182 ? 13.251 2.042 -34.116 1.00 90.50 182 HIS A N 1
ATOM 1444 C CA . HIS A 1 182 ? 13.178 0.579 -34.168 1.00 90.50 182 HIS A CA 1
ATOM 1445 C C . HIS A 1 182 ? 14.540 -0.110 -34.065 1.00 90.50 182 HIS A C 1
ATOM 1447 O O . HIS A 1 182 ? 14.683 -1.121 -33.390 1.00 90.50 182 HIS A O 1
ATOM 1453 N N . GLN A 1 183 ? 15.565 0.485 -34.672 1.00 89.56 183 GLN A N 1
ATOM 1454 C CA . GLN A 1 183 ? 16.933 -0.033 -34.658 1.00 89.56 183 GLN A CA 1
ATOM 1455 C C . GLN A 1 183 ? 17.521 -0.225 -33.248 1.00 89.56 183 GLN A C 1
ATOM 1457 O O . GLN A 1 183 ? 18.461 -0.996 -33.087 1.00 89.56 183 GLN A O 1
ATOM 1462 N N . PHE A 1 184 ? 16.973 0.447 -32.231 1.00 90.75 184 PHE A N 1
ATOM 1463 C CA . PHE A 1 184 ? 17.419 0.320 -30.844 1.00 90.75 184 PHE A CA 1
ATOM 1464 C C . PHE A 1 184 ? 16.709 -0.784 -30.063 1.00 90.75 184 PHE A C 1
ATOM 1466 O O . PHE A 1 184 ? 17.201 -1.198 -29.015 1.00 90.75 184 PHE A O 1
ATOM 1473 N N . ALA A 1 185 ? 15.564 -1.260 -30.551 1.00 92.25 185 ALA A N 1
ATOM 1474 C CA . ALA A 1 185 ? 14.833 -2.321 -29.886 1.00 92.25 185 ALA A CA 1
ATOM 1475 C C . ALA A 1 185 ? 15.673 -3.607 -29.854 1.00 92.25 185 ALA A C 1
ATOM 1477 O O . ALA A 1 185 ? 16.286 -4.005 -30.846 1.00 92.25 185 ALA A O 1
ATOM 1478 N N . GLY A 1 186 ? 15.734 -4.232 -28.682 1.00 91.00 186 GLY A N 1
ATOM 1479 C CA . GLY A 1 186 ? 16.480 -5.460 -28.439 1.00 91.00 186 GLY A CA 1
ATOM 1480 C C . GLY A 1 186 ? 18.007 -5.316 -28.432 1.00 91.00 186 GLY A C 1
ATOM 1481 O O . GLY A 1 186 ? 18.708 -6.323 -28.507 1.00 91.00 186 GLY A O 1
ATOM 1482 N N . ARG A 1 187 ? 18.559 -4.098 -28.359 1.00 91.44 187 ARG A N 1
ATOM 1483 C CA . ARG A 1 187 ? 20.015 -3.858 -28.387 1.00 91.44 187 ARG A CA 1
ATOM 1484 C C . ARG A 1 187 ? 20.453 -2.881 -27.302 1.00 91.44 187 ARG A C 1
ATOM 1486 O O . ARG A 1 187 ? 19.650 -2.082 -26.821 1.00 91.44 187 ARG A O 1
ATOM 1493 N N . ASP A 1 188 ? 21.739 -2.929 -26.948 1.00 91.56 188 ASP A N 1
ATOM 1494 C CA . ASP A 1 188 ? 22.369 -1.863 -26.164 1.00 91.56 188 ASP A CA 1
ATOM 1495 C C . ASP A 1 188 ? 22.848 -0.745 -27.094 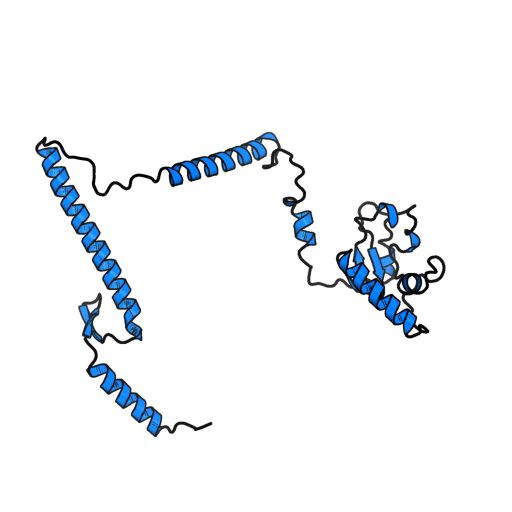1.00 91.56 188 ASP A C 1
ATOM 1497 O O . ASP A 1 188 ? 23.653 -0.955 -28.007 1.00 91.56 188 ASP A O 1
ATOM 1501 N N . ALA A 1 189 ? 22.304 0.447 -26.874 1.00 90.44 189 ALA A N 1
ATOM 1502 C CA . ALA A 1 189 ? 22.544 1.630 -27.683 1.00 90.44 189 ALA A CA 1
ATOM 1503 C C . ALA A 1 189 ? 23.272 2.744 -26.914 1.00 90.44 189 ALA A C 1
ATOM 1505 O O . ALA A 1 189 ? 23.218 3.907 -27.329 1.00 90.44 189 ALA A O 1
ATOM 1506 N N . ALA A 1 190 ? 23.964 2.409 -25.816 1.00 88.94 190 ALA A N 1
ATOM 1507 C CA . ALA A 1 190 ? 24.703 3.353 -24.975 1.00 88.94 190 ALA A CA 1
ATOM 1508 C C . ALA A 1 190 ? 25.538 4.352 -25.790 1.00 88.94 190 ALA A C 1
ATOM 1510 O O . ALA A 1 190 ? 25.436 5.568 -25.602 1.00 88.94 190 ALA A O 1
ATOM 1511 N N . ARG A 1 191 ? 26.329 3.851 -26.747 1.00 90.00 191 ARG A N 1
ATOM 1512 C CA . ARG A 1 191 ? 27.226 4.683 -27.556 1.00 90.00 191 ARG A CA 1
ATOM 1513 C C . ARG A 1 191 ? 26.473 5.611 -28.515 1.00 90.00 191 ARG A C 1
ATOM 1515 O O . ARG A 1 191 ? 26.875 6.762 -28.708 1.00 90.00 191 ARG A O 1
ATOM 1522 N N . ALA A 1 192 ? 25.368 5.144 -29.090 1.00 89.75 192 ALA A N 1
ATOM 1523 C CA . ALA A 1 192 ? 24.544 5.910 -30.021 1.00 89.75 192 ALA A CA 1
ATOM 1524 C C . ALA A 1 192 ? 23.884 7.121 -29.346 1.00 89.75 192 ALA A C 1
ATOM 1526 O O . ALA A 1 192 ? 23.832 8.195 -29.943 1.00 89.75 192 ALA A O 1
ATOM 1527 N N . PHE A 1 193 ? 23.434 6.982 -28.094 1.00 86.44 193 PHE A N 1
ATOM 1528 C CA . PHE A 1 193 ? 22.826 8.086 -27.341 1.00 86.44 193 PHE A CA 1
ATOM 1529 C C . PHE A 1 193 ? 23.825 9.170 -26.936 1.00 86.44 193 PHE A C 1
ATOM 1531 O O . PHE A 1 193 ? 23.466 10.343 -26.883 1.00 86.44 193 PHE A O 1
ATOM 1538 N N . VAL A 1 194 ? 25.079 8.793 -26.685 1.00 87.19 194 VAL A N 1
ATOM 1539 C CA . VAL A 1 194 ? 26.138 9.747 -26.329 1.00 87.19 194 VAL A CA 1
ATOM 1540 C C . VAL A 1 194 ? 26.664 10.483 -27.563 1.00 87.19 194 VAL A C 1
ATOM 1542 O O . VAL A 1 194 ? 26.847 11.695 -27.521 1.00 87.19 194 VAL A O 1
ATOM 1545 N N . THR A 1 195 ? 26.878 9.765 -28.668 1.00 85.25 195 THR A N 1
ATOM 1546 C CA . THR A 1 195 ? 27.460 10.335 -29.900 1.00 85.25 195 THR A CA 1
ATOM 1547 C C . THR A 1 195 ? 26.434 10.976 -30.837 1.00 85.25 195 THR A C 1
ATOM 1549 O O . THR A 1 195 ? 26.808 11.736 -31.723 1.00 85.25 195 THR A O 1
ATOM 1552 N N . GLY A 1 196 ? 25.145 10.658 -30.687 1.00 84.12 196 GLY A N 1
ATOM 1553 C CA . GLY A 1 196 ? 24.084 11.077 -31.612 1.00 84.12 196 GLY A CA 1
ATOM 1554 C C . GLY A 1 196 ? 24.078 10.321 -32.949 1.00 84.12 196 GLY A C 1
ATOM 1555 O O . GLY A 1 196 ? 23.225 10.571 -33.802 1.00 84.12 196 GLY A O 1
ATOM 1556 N N . CYS A 1 197 ? 24.998 9.372 -33.149 1.00 85.31 197 CYS A N 1
ATOM 1557 C CA . CYS A 1 197 ? 25.109 8.572 -34.368 1.00 85.31 197 CYS A CA 1
ATOM 1558 C C . CYS A 1 197 ? 24.264 7.297 -34.261 1.00 85.31 197 CYS A C 1
ATOM 1560 O O . CYS A 1 197 ? 24.741 6.210 -33.938 1.00 85.31 197 CYS A O 1
ATOM 1562 N N . PHE A 1 198 ? 22.981 7.437 -34.573 1.00 84.25 198 PHE A N 1
ATOM 1563 C CA . PHE A 1 198 ? 21.959 6.412 -34.362 1.00 84.25 198 PHE A CA 1
ATOM 1564 C C . PHE A 1 198 ? 21.996 5.198 -35.303 1.00 84.25 198 PHE A C 1
ATOM 1566 O O . PHE A 1 198 ? 21.298 4.228 -35.035 1.00 84.25 198 PHE A O 1
ATOM 1573 N N . LYS A 1 199 ? 22.789 5.234 -36.383 1.00 80.94 199 LYS A N 1
ATOM 1574 C CA . LYS A 1 199 ? 22.873 4.148 -37.381 1.00 80.94 199 LYS A CA 1
ATOM 1575 C C . LYS A 1 199 ? 24.104 3.253 -37.232 1.00 80.94 199 LYS A C 1
ATOM 1577 O O . LYS A 1 199 ? 24.047 2.086 -37.593 1.00 80.94 199 LYS A O 1
ATOM 1582 N N . GLU A 1 200 ? 25.206 3.802 -36.729 1.00 81.81 200 GLU A N 1
ATOM 1583 C CA . GLU A 1 200 ? 26.522 3.145 -36.757 1.00 81.81 200 GLU A CA 1
ATOM 1584 C C . GLU A 1 200 ? 27.010 2.751 -35.357 1.00 81.81 200 GLU A C 1
ATOM 1586 O O . GLU A 1 200 ? 27.729 1.770 -35.205 1.00 81.81 200 GLU A O 1
ATOM 1591 N N . HIS A 1 201 ? 26.590 3.468 -34.309 1.00 86.12 201 HIS A N 1
ATOM 1592 C CA . HIS A 1 201 ? 27.092 3.279 -32.944 1.00 86.12 201 HIS A CA 1
ATOM 1593 C C . HIS A 1 201 ? 26.138 2.481 -32.039 1.00 86.12 201 HIS A C 1
ATOM 1595 O O . HIS A 1 201 ? 25.999 2.789 -30.857 1.00 86.12 201 HIS A O 1
ATOM 1601 N N . LEU A 1 202 ? 25.478 1.444 -32.563 1.00 86.56 202 LEU A N 1
ATOM 1602 C CA . LEU A 1 202 ? 24.614 0.549 -31.777 1.00 86.56 202 LEU A CA 1
ATOM 1603 C C . LEU A 1 202 ? 25.447 -0.492 -31.017 1.00 86.56 202 LEU A C 1
ATOM 1605 O O . LEU A 1 202 ? 25.455 -1.675 -31.351 1.00 86.56 202 LEU A O 1
ATOM 1609 N N . THR A 1 203 ? 26.217 -0.023 -30.043 1.00 86.88 203 THR A N 1
ATOM 1610 C CA . THR A 1 203 ? 27.099 -0.853 -29.225 1.00 86.88 203 THR A CA 1
ATOM 1611 C C . THR A 1 203 ? 27.069 -0.396 -27.769 1.00 86.88 203 THR A C 1
ATOM 1613 O O . THR A 1 203 ? 26.871 0.792 -27.483 1.00 86.88 203 THR A O 1
ATOM 1616 N N . HIS A 1 204 ? 27.314 -1.347 -26.864 1.00 86.88 204 HIS A N 1
ATOM 1617 C CA . HIS A 1 204 ? 27.537 -1.101 -25.442 1.00 86.88 204 HIS A CA 1
ATOM 1618 C C . HIS A 1 204 ? 28.932 -0.502 -25.163 1.00 86.88 204 HIS A C 1
ATOM 1620 O O . HIS A 1 204 ? 29.188 -0.026 -24.059 1.00 86.88 204 HIS A O 1
ATOM 1626 N N . ASP A 1 205 ? 29.860 -0.525 -26.133 1.00 89.06 205 ASP A N 1
ATOM 1627 C CA . ASP A 1 205 ? 31.242 -0.097 -25.908 1.00 89.06 205 ASP A CA 1
ATOM 1628 C C . ASP A 1 205 ? 31.355 1.426 -25.742 1.00 89.06 205 ASP A C 1
ATOM 1630 O O . ASP A 1 205 ? 31.163 2.205 -26.680 1.00 89.06 205 ASP A O 1
ATOM 1634 N N . ILE A 1 206 ? 31.710 1.833 -24.526 1.00 84.94 206 ILE A N 1
ATOM 1635 C CA . ILE A 1 206 ? 31.907 3.224 -24.098 1.00 84.94 206 ILE A CA 1
ATOM 1636 C C . ILE A 1 206 ? 33.392 3.611 -23.997 1.00 84.94 206 ILE A C 1
ATOM 1638 O O . ILE A 1 206 ? 33.724 4.692 -23.503 1.00 84.94 206 ILE A O 1
ATOM 1642 N N . ARG A 1 207 ? 34.314 2.735 -24.414 1.00 86.50 207 ARG A N 1
ATOM 1643 C CA . ARG A 1 207 ? 35.752 3.031 -24.380 1.00 86.50 207 ARG A CA 1
ATOM 1644 C C . ARG A 1 207 ? 36.086 4.138 -25.382 1.00 86.50 207 ARG A C 1
ATOM 1646 O O . ARG A 1 207 ? 35.591 4.159 -26.505 1.00 86.50 207 ARG A O 1
ATOM 1653 N N . GLY A 1 208 ? 36.970 5.047 -24.975 1.00 84.56 208 GLY A N 1
ATOM 1654 C CA . GLY A 1 208 ? 37.412 6.173 -25.805 1.00 84.56 208 GLY A CA 1
ATOM 1655 C C . GLY A 1 208 ? 36.573 7.445 -25.668 1.00 84.56 208 GLY A C 1
ATOM 1656 O O . GLY A 1 208 ? 36.867 8.415 -26.359 1.00 84.56 208 GLY A O 1
ATOM 1657 N N . PHE A 1 209 ? 35.579 7.466 -24.774 1.00 86.81 209 PHE A N 1
ATOM 1658 C CA . PHE A 1 209 ? 34.832 8.681 -24.460 1.00 86.81 209 PHE A CA 1
ATOM 1659 C C . PHE A 1 209 ? 35.594 9.636 -23.535 1.00 86.81 209 PHE A C 1
ATOM 1661 O O . PHE A 1 209 ? 36.177 9.223 -22.531 1.00 86.81 209 PHE A O 1
ATOM 1668 N N . GLY A 1 210 ? 35.556 10.928 -23.866 1.00 89.25 210 GLY A N 1
ATOM 1669 C CA . GLY A 1 210 ? 36.095 12.011 -23.044 1.00 89.25 210 GLY A CA 1
ATOM 1670 C C . GLY A 1 210 ? 35.161 12.420 -21.897 1.00 89.25 210 GLY A C 1
ATOM 1671 O O . GLY A 1 210 ? 34.012 11.992 -21.801 1.00 89.25 210 GLY A O 1
ATOM 1672 N N . GLU A 1 211 ? 35.626 13.312 -21.019 1.00 87.44 211 GLU A N 1
ATOM 1673 C CA . GLU A 1 211 ? 34.879 13.738 -19.821 1.00 87.44 211 GLU A CA 1
ATOM 1674 C C . GLU A 1 211 ? 33.509 14.371 -20.142 1.00 87.44 211 GLU A C 1
ATOM 1676 O O . GLU A 1 211 ? 32.516 14.133 -19.448 1.00 87.44 211 GLU A O 1
ATOM 1681 N N . ASN A 1 212 ? 33.423 15.115 -21.247 1.00 86.44 212 ASN A N 1
ATOM 1682 C CA . ASN A 1 212 ? 32.176 15.732 -21.701 1.00 86.44 212 ASN A CA 1
ATOM 1683 C C . ASN A 1 212 ? 31.131 14.687 -22.125 1.00 86.44 212 ASN A C 1
ATOM 1685 O O . ASN A 1 212 ? 29.964 14.788 -21.749 1.00 86.44 212 ASN A O 1
ATOM 1689 N N . GLU A 1 213 ? 31.549 13.652 -22.851 1.00 86.38 213 GLU A N 1
ATOM 1690 C CA . GLU A 1 213 ? 30.683 12.562 -23.316 1.00 86.38 213 GLU A CA 1
ATOM 1691 C C . GLU A 1 213 ? 30.182 11.717 -22.138 1.00 86.38 213 GLU A C 1
ATOM 1693 O O . GLU A 1 213 ? 29.003 11.365 -22.062 1.00 86.38 213 GLU A O 1
ATOM 1698 N N . MET A 1 214 ? 31.040 11.496 -21.140 1.00 85.12 214 MET A N 1
ATOM 1699 C CA . MET A 1 214 ? 30.675 10.831 -19.886 1.00 85.12 214 MET A CA 1
ATOM 1700 C C . MET A 1 214 ? 29.612 11.612 -19.097 1.00 85.12 214 MET A C 1
ATOM 1702 O O . MET A 1 214 ? 28.729 11.018 -18.469 1.00 85.12 214 MET A O 1
ATOM 1706 N N . LYS A 1 215 ? 29.659 12.951 -19.132 1.00 86.31 215 LYS A N 1
ATOM 1707 C CA . LYS A 1 215 ? 28.642 13.810 -18.507 1.00 86.31 215 LYS A CA 1
ATOM 1708 C C . LYS A 1 215 ? 27.303 13.721 -19.238 1.00 86.31 215 LYS A C 1
ATOM 1710 O O . LYS A 1 215 ? 26.269 13.605 -18.579 1.00 86.31 215 LYS A O 1
ATOM 1715 N N . VAL A 1 216 ? 27.323 13.724 -20.573 1.00 84.19 216 VAL A N 1
ATOM 1716 C CA . VAL A 1 216 ? 26.124 13.527 -21.404 1.00 84.19 216 VAL A CA 1
ATOM 1717 C C . VAL A 1 216 ? 25.503 12.161 -21.129 1.00 84.19 216 VAL A C 1
ATOM 1719 O O . VAL A 1 216 ? 24.300 12.093 -20.892 1.00 84.19 216 VAL A O 1
ATOM 1722 N N . ARG A 1 217 ? 26.314 11.096 -21.043 1.00 84.50 217 ARG A N 1
ATOM 1723 C CA . ARG A 1 217 ? 25.850 9.749 -20.674 1.00 84.50 217 ARG A CA 1
ATOM 1724 C C . ARG A 1 217 ? 25.088 9.752 -19.353 1.00 84.50 217 ARG A C 1
ATOM 1726 O O . ARG A 1 217 ? 23.959 9.277 -19.283 1.00 84.50 217 ARG A O 1
ATOM 1733 N N . ARG A 1 218 ? 25.688 10.331 -18.308 1.00 82.62 218 ARG A N 1
ATOM 1734 C CA . ARG A 1 218 ? 25.084 10.402 -16.969 1.00 82.62 218 ARG A CA 1
ATOM 1735 C C . ARG A 1 218 ? 23.768 11.177 -16.979 1.00 82.62 218 ARG A C 1
ATOM 1737 O O . ARG A 1 218 ? 22.810 10.764 -16.330 1.00 82.62 218 ARG A O 1
ATOM 1744 N N . TRP A 1 219 ? 23.719 12.283 -17.720 1.00 81.25 219 TRP A N 1
ATOM 1745 C CA . TRP A 1 219 ? 22.497 13.064 -17.890 1.00 81.25 219 TRP A CA 1
ATOM 1746 C C . TRP A 1 219 ? 21.403 12.259 -18.605 1.00 81.25 219 TRP A C 1
ATOM 1748 O O . TRP A 1 219 ? 20.263 12.238 -18.139 1.00 81.25 219 TRP A O 1
ATOM 1758 N N . PHE A 1 220 ? 21.756 11.545 -19.678 1.00 76.81 220 PHE A N 1
ATOM 1759 C CA . PHE 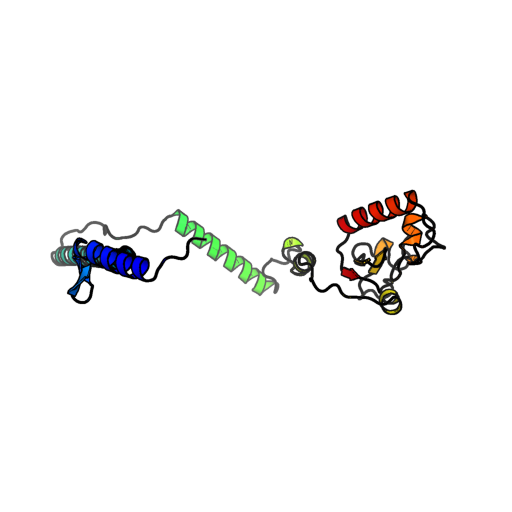A 1 220 ? 20.828 10.701 -20.429 1.00 76.81 220 PHE A CA 1
ATOM 1760 C C . PHE A 1 220 ? 20.264 9.569 -19.570 1.00 76.81 220 PHE A C 1
ATOM 1762 O O . PHE A 1 220 ? 19.049 9.403 -19.521 1.00 76.81 220 PHE A O 1
ATOM 1769 N N . LEU A 1 221 ? 21.115 8.851 -18.833 1.00 75.12 221 LEU A N 1
ATOM 1770 C CA . LEU A 1 221 ? 20.692 7.776 -17.929 1.00 75.12 221 LEU A CA 1
ATOM 1771 C C . LEU A 1 221 ? 19.727 8.282 -16.857 1.00 75.12 221 LEU A C 1
ATOM 1773 O O . LEU A 1 221 ? 18.671 7.694 -16.651 1.00 75.12 221 LEU A O 1
ATOM 1777 N N . HIS A 1 222 ? 20.042 9.413 -16.221 1.00 74.56 222 HIS A N 1
ATOM 1778 C CA . HIS A 1 222 ? 19.170 9.999 -15.204 1.00 74.56 222 HIS A CA 1
ATOM 1779 C C . HIS A 1 222 ? 17.808 10.425 -15.777 1.00 74.56 222 HIS A C 1
ATOM 1781 O O . HIS A 1 222 ? 16.767 10.236 -15.145 1.00 74.56 222 HIS A O 1
ATOM 1787 N N . ARG A 1 223 ? 17.798 10.994 -16.989 1.00 74.50 223 ARG A N 1
ATOM 1788 C CA . ARG A 1 223 ? 16.571 11.415 -17.678 1.00 74.50 223 ARG A CA 1
ATOM 1789 C C . ARG A 1 223 ? 15.726 10.229 -18.135 1.00 74.50 223 ARG A C 1
ATOM 1791 O O . ARG A 1 223 ? 14.506 10.290 -18.039 1.00 74.50 223 ARG A O 1
ATOM 1798 N N . PHE A 1 224 ? 16.359 9.171 -18.626 1.00 70.12 224 PHE A N 1
ATOM 1799 C CA . PHE A 1 224 ? 15.661 7.983 -19.108 1.00 70.12 224 PHE A CA 1
ATOM 1800 C C . PHE A 1 224 ? 15.057 7.183 -17.948 1.00 70.12 224 PHE A C 1
ATOM 1802 O O . PHE A 1 224 ? 13.897 6.787 -18.015 1.00 70.12 224 PHE A O 1
ATOM 1809 N N . TRP A 1 225 ? 15.787 7.078 -16.832 1.00 61.09 225 TRP A N 1
ATOM 1810 C CA . TRP A 1 225 ? 15.313 6.458 -15.591 1.00 61.09 225 TRP A CA 1
ATOM 1811 C C . TRP A 1 225 ? 14.069 7.135 -15.000 1.00 61.09 225 TRP A C 1
ATOM 1813 O O . TRP A 1 225 ? 13.264 6.491 -14.339 1.00 61.09 225 TRP A O 1
ATOM 1823 N N . THR A 1 226 ? 13.878 8.434 -15.249 1.00 61.62 226 THR A N 1
ATOM 1824 C CA . THR A 1 226 ? 12.679 9.158 -14.792 1.00 61.62 226 THR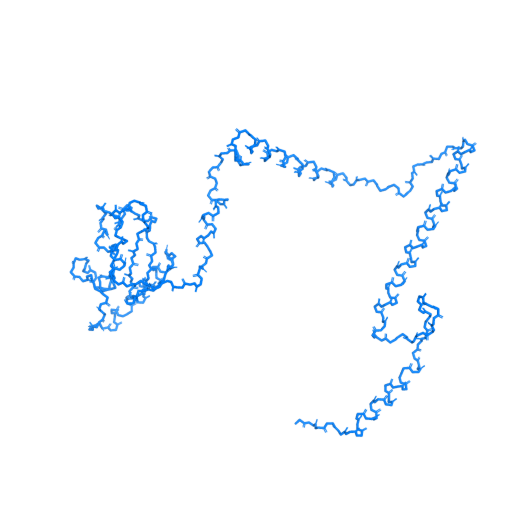 A CA 1
ATOM 1825 C C . THR A 1 226 ? 11.467 8.988 -15.710 1.00 61.62 226 THR A C 1
ATOM 1827 O O . THR A 1 226 ? 10.354 9.286 -15.287 1.00 61.62 226 THR A O 1
ATOM 1830 N N . LEU A 1 227 ? 11.665 8.543 -16.953 1.00 61.12 227 LEU A N 1
ATOM 1831 C CA . LEU A 1 227 ? 10.608 8.403 -17.961 1.00 61.12 227 LEU A CA 1
ATOM 1832 C C . LEU A 1 227 ? 10.131 6.956 -18.130 1.00 61.12 227 LEU A C 1
ATOM 1834 O O . LEU A 1 227 ? 8.981 6.751 -18.503 1.00 61.12 227 LEU A O 1
ATOM 1838 N N . HIS A 1 228 ? 10.988 5.970 -17.854 1.00 62.75 228 HIS A N 1
ATOM 1839 C CA . HIS A 1 228 ? 10.703 4.554 -18.083 1.00 62.75 228 HIS A CA 1
ATOM 1840 C C . HIS A 1 228 ? 11.023 3.704 -16.853 1.00 62.75 228 HIS A C 1
ATOM 1842 O O . HIS A 1 228 ? 12.037 3.913 -16.184 1.00 62.75 228 HIS A O 1
ATOM 1848 N N . ALA A 1 229 ? 10.172 2.714 -16.576 1.00 60.09 229 ALA A N 1
ATOM 1849 C CA . ALA A 1 229 ? 10.414 1.743 -15.517 1.00 60.09 229 ALA A CA 1
ATOM 1850 C C . ALA A 1 229 ? 11.645 0.878 -15.851 1.00 60.09 229 ALA A C 1
ATOM 1852 O O . ALA A 1 229 ? 11.804 0.393 -16.974 1.00 60.09 229 ALA A O 1
ATOM 1853 N N . CYS A 1 230 ? 12.532 0.699 -14.870 1.00 59.50 230 CYS A N 1
ATOM 1854 C CA . CYS A 1 230 ? 13.689 -0.184 -14.988 1.00 59.50 230 CYS A CA 1
ATOM 1855 C C . CYS A 1 230 ? 13.237 -1.640 -14.823 1.00 59.50 230 CYS A C 1
ATOM 1857 O O . CYS A 1 230 ? 12.622 -1.974 -13.810 1.00 59.50 230 CYS A O 1
ATOM 1859 N N . CYS A 1 231 ? 13.556 -2.499 -15.793 1.00 56.75 231 CYS A N 1
ATOM 1860 C CA . CYS A 1 231 ? 13.139 -3.904 -15.791 1.00 56.75 231 CYS A CA 1
ATOM 1861 C C . CYS A 1 231 ? 14.289 -4.887 -15.519 1.00 56.75 231 CYS A C 1
ATOM 1863 O O . CYS A 1 231 ? 14.036 -6.079 -15.337 1.00 56.75 231 CYS A O 1
ATOM 1865 N N . GLY A 1 232 ? 15.543 -4.421 -15.470 1.00 60.56 232 GLY A N 1
ATOM 1866 C CA . GLY A 1 232 ? 16.693 -5.275 -15.170 1.00 60.56 232 GLY A CA 1
ATOM 1867 C C . GLY A 1 232 ? 18.035 -4.730 -15.659 1.00 60.56 232 GLY A C 1
ATOM 1868 O O . GLY A 1 232 ? 18.149 -3.564 -16.036 1.00 60.56 232 GLY A O 1
ATOM 1869 N N . GLY A 1 233 ? 19.051 -5.595 -15.648 1.00 54.22 233 GLY A N 1
ATOM 1870 C CA . GLY A 1 233 ? 20.396 -5.322 -16.166 1.00 54.22 233 GLY A CA 1
ATOM 1871 C C . GLY A 1 233 ? 20.703 -6.154 -17.416 1.00 54.22 233 GLY A C 1
ATOM 1872 O O . GLY A 1 233 ? 20.112 -7.213 -17.623 1.00 54.22 233 GLY A O 1
ATOM 1873 N N . ALA A 1 234 ? 21.613 -5.680 -18.260 1.00 52.47 234 ALA A N 1
ATOM 1874 C CA . ALA A 1 234 ? 22.186 -6.419 -19.379 1.00 52.47 234 ALA A CA 1
ATOM 1875 C C . ALA A 1 234 ? 23.638 -6.789 -19.043 1.00 52.47 234 ALA A C 1
ATOM 1877 O O . ALA A 1 234 ? 24.364 -5.966 -18.480 1.00 52.47 234 ALA A O 1
ATOM 1878 N N . ALA A 1 235 ? 24.021 -8.033 -19.342 1.00 39.00 235 ALA A N 1
ATOM 1879 C CA . ALA A 1 235 ? 25.329 -8.614 -19.031 1.00 39.00 235 ALA A CA 1
ATOM 1880 C C . ALA A 1 235 ? 26.091 -9.016 -20.296 1.00 39.00 235 ALA A C 1
ATOM 1882 O O . ALA A 1 235 ? 25.430 -9.506 -21.246 1.00 39.00 235 ALA A O 1
#

Secondary structure (DSSP, 8-state):
-----HHHHHHHHHHHHHHTTSS-EEE-TTS-EEE--GGGHHHHHHHHHHHHHHHHHHHHHHHHHHHHHHHHTT------TT--PPPHHHHHHHHHHHHHHHHHHHHHHHHSSTTTT---TTT-HHHHHHTS--S--EEE-HHHHTT-SS-STTSPPEEEETTEEEE-GGGHHHHSTTSTTGGGTTSB-HHHHHH--TTT--SS--TT--HHHHHHHHHHHHHHHHHS-EEEEE-

Radius of gyration: 37.81 Å; chains: 1; bounding box: 88×31×91 Å

InterPro domains:
  IPR001199 Cytochrome b5-like heme/steroid binding domain [PF00173] (142-203)
  IPR001199 Cytochrome b5-like heme/steroid binding domain [SM01117] (140-228)
  IPR036400 Cytochrome b5-like heme/steroid binding domain superfamily [G3DSA:3.10.120.10] (137-232)
  IPR036400 Cytochrome b5-like heme/steroid binding domain superfamily [SSF55856] (135-206)
  IPR050577 MAPR/Neuferricin/Neudesin-like [PTHR10281] (137-216)